Protein AF-A0A109LFX3-F1 (afdb_monomer)

Organism: Pseudomonas fluorescens (NCBI:txid294)

Radius of gyration: 32.2 Å; Cα contacts (8 Å, |Δi|>4): 193; chains: 1; bounding box: 54×70×109 Å

InterPro domains:
  IPR000515 ABC transporter type 1, transmembrane domain MetI-like [PF00528] (103-187)
  IPR000515 ABC transporter type 1, transmembrane domain MetI-like [cd06261] (89-179)
  IPR025966 Oligopeptide transport permease C-like, N-terminal domain [PF12911] (25-62)
  IPR035906 MetI-like superfamily [G3DSA:1.10.3720.10] (75-190)
  IPR035906 MetI-like superfamily [SSF161098] (80-185)
  IPR050366 Binding-protein-dependent transport system permease [PTHR43386] (24-187)

Solvent-accessible surface area (backbone atoms only — not comparable to full-atom values): 15787 Å² total; per-residue (Å²): 140,83,83,74,81,82,78,72,78,82,74,76,69,77,68,74,76,71,85,47,74,66,58,56,51,48,54,53,51,50,54,52,49,51,52,51,47,46,27,74,43,21,89,78,69,33,89,54,65,60,78,55,67,37,69,91,51,39,63,40,71,64,37,94,90,33,74,67,10,27,37,88,53,19,23,48,42,53,23,35,53,37,52,42,43,39,54,52,50,49,46,61,50,60,41,41,50,51,8,42,54,55,5,38,50,54,9,44,53,30,36,67,72,39,69,70,63,28,52,52,55,48,50,57,42,53,59,57,65,71,45,59,68,68,58,58,38,50,54,46,23,66,73,69,36,93,54,72,65,30,49,43,53,29,28,42,76,54,51,15,52,63,37,15,55,55,37,21,56,53,40,50,56,49,65,73,32,70,66,45,53,53,50,49,66,51,34,75,77,53,65,77,75,62,61,62,59,57,50,54,62,55,68,58,47,64,78,81,43,93,68,92,72,77,68,69,71,67,77,75,53,60,74,77,55,55,65,78,66,68,75,69,83,71,75,97,71,89,83,91,86,79,84,82,78,82,86,80,83,83,86,84,87,82,82,87,86,82,91,79,88,89,133

pLDDT: mean 71.43, std 22.55, range [28.69, 96.25]

Nearest PDB structures (foldseek):
  8xfc-assembly1_C  TM=8.052E-01  e=2.330E-08  Mycobacterium tuberculosis H37Rv
  8j5q-assembly1_C  TM=7.585E-01  e=3.817E-07  Mycobacterium tuberculosis H37Rv
  2r6g-assembly1_G  TM=4.835E-01  e=4.660E+00  Escherichia coli K-12

Sequence (263 aa):
MSSRPLIAPWRLRLRFGFRNGRLTAAWGLLILFAWLALALFAPWVAPYDPIAQDTSMSLLAPSLAHPLGTDNYGRDILSRVIWGARIDLQLAVIGVIFPFIIGTFIGAVSGYIGGRFDSVCMRVIDVVLAFPFLVLMLAIMAILGPGLQSFYIAMALVGWVSYARLIRSQILVLKESEFALAAKSLALAMGAFCSGICCLMRCLAPLCFPCPTRCWCCSTAPPSVTWAWGCNHRPPNGGRWWPRGKPLSPPPGGSAPFRAWPS

Secondary structure (DSSP, 8-state):
--------------------HHHHHHHHHHHHHHHHHHHHHHHHH-SS-SS---GGGTTPPP-SSSTT-B-TTS-BHHHHHHHHHHHHHHHHHHHHHHHHHHHHHHHHHHHHH-THHHHHHHHHHHHHHTS-HHHHHHHHHHHH-SSHHHHHHHHHHHTHHHHHHHHHHHHHHHHHSHHHHHHHHHHTTS-TTHHHHHHHHHHSGGGT----S--GGGTSS-HHHHHHTT-----S------PPPPPPPPPP-----------

Mean predicted aligned error: 16.92 Å

Structure (mmCIF, N/CA/C/O backbone):
data_AF-A0A109LFX3-F1
#
_entry.id   AF-A0A109LFX3-F1
#
loop_
_atom_site.group_PDB
_atom_site.id
_atom_site.type_symbol
_atom_site.label_atom_id
_atom_site.label_alt_id
_atom_site.label_comp_id
_atom_site.label_asym_id
_atom_site.label_entity_id
_atom_site.label_seq_id
_atom_site.pdbx_PDB_ins_code
_atom_site.Cartn_x
_atom_site.Cartn_y
_atom_site.Cartn_z
_atom_site.occupancy
_atom_site.B_iso_or_equiv
_atom_site.auth_seq_id
_atom_site.auth_comp_id
_atom_site.auth_asym_id
_atom_site.auth_atom_id
_atom_site.pdbx_PDB_model_num
ATOM 1 N N . MET A 1 1 ? 25.053 -24.965 45.192 1.00 46.44 1 MET A N 1
ATOM 2 C CA . MET A 1 1 ? 25.650 -24.240 44.049 1.00 46.44 1 MET A CA 1
ATOM 3 C C . MET A 1 1 ? 24.584 -24.098 42.970 1.00 46.44 1 MET A C 1
ATOM 5 O O . MET A 1 1 ? 24.238 -25.081 42.338 1.00 46.44 1 MET A O 1
ATOM 9 N N . SER A 1 2 ? 23.975 -22.914 42.861 1.00 47.66 2 SER A N 1
ATOM 10 C CA . SER A 1 2 ? 22.896 -22.600 41.912 1.00 47.66 2 SER A CA 1
ATOM 11 C C . SER A 1 2 ? 23.500 -21.830 40.739 1.00 47.66 2 SER A C 1
ATOM 13 O O . SER A 1 2 ? 23.887 -20.670 40.884 1.00 47.66 2 SER A O 1
ATOM 15 N N . SER A 1 3 ? 23.644 -22.489 39.594 1.00 54.44 3 SER A N 1
ATOM 16 C CA . SER A 1 3 ? 24.073 -21.875 38.340 1.00 54.44 3 SER A CA 1
ATOM 17 C C . SER A 1 3 ? 22.898 -21.107 37.731 1.00 54.44 3 SER A C 1
ATOM 19 O O . SER A 1 3 ? 22.037 -21.665 37.056 1.00 54.44 3 SER A O 1
ATOM 21 N N . ARG A 1 4 ? 22.846 -19.797 37.988 1.00 58.44 4 ARG A N 1
ATOM 22 C CA . ARG A 1 4 ? 21.992 -18.877 37.228 1.00 58.44 4 ARG A CA 1
ATOM 23 C C . ARG A 1 4 ? 22.535 -18.802 35.795 1.00 58.44 4 ARG A C 1
ATOM 25 O O . ARG A 1 4 ? 23.716 -18.486 35.647 1.00 58.44 4 ARG A O 1
ATOM 32 N N . PRO A 1 5 ? 21.737 -19.057 34.744 1.00 53.91 5 PRO A N 1
ATOM 33 C CA . PRO A 1 5 ? 22.199 -18.809 33.388 1.00 53.91 5 PRO A CA 1
ATOM 34 C C . PRO A 1 5 ? 22.425 -17.302 33.213 1.00 53.91 5 PRO A C 1
ATOM 36 O O . PRO A 1 5 ? 21.544 -16.484 33.482 1.00 53.91 5 PRO A O 1
ATOM 39 N N . LEU A 1 6 ? 23.640 -16.942 32.800 1.00 57.53 6 LEU A N 1
ATOM 40 C CA . LEU A 1 6 ? 24.030 -15.590 32.420 1.00 57.53 6 LEU A CA 1
ATOM 41 C C . LEU A 1 6 ? 23.280 -15.222 31.136 1.00 57.53 6 LEU A C 1
ATOM 43 O O . LEU A 1 6 ? 23.717 -15.541 30.033 1.00 57.53 6 LEU A O 1
ATOM 47 N N . ILE A 1 7 ? 22.129 -14.567 31.277 1.00 58.94 7 ILE A N 1
ATOM 48 C CA . ILE A 1 7 ? 21.436 -13.937 30.153 1.00 58.94 7 ILE A CA 1
ATOM 49 C C . ILE A 1 7 ? 22.320 -12.766 29.718 1.00 58.94 7 ILE A C 1
ATOM 51 O O . ILE A 1 7 ? 22.267 -11.680 30.295 1.00 58.94 7 ILE A O 1
ATOM 55 N N . ALA A 1 8 ? 23.186 -13.005 28.735 1.00 55.62 8 ALA A N 1
ATOM 56 C CA . ALA A 1 8 ? 23.939 -11.951 28.081 1.00 55.62 8 ALA A CA 1
ATOM 57 C C . ALA A 1 8 ? 22.928 -10.946 27.506 1.00 55.62 8 ALA A C 1
ATOM 59 O O . ALA A 1 8 ? 22.078 -11.330 26.692 1.00 55.62 8 ALA A O 1
ATOM 60 N N . PRO A 1 9 ? 22.956 -9.664 27.911 1.00 55.75 9 PRO A N 1
ATOM 61 C CA . PRO A 1 9 ? 22.142 -8.670 27.255 1.00 55.75 9 PRO A CA 1
ATOM 62 C C . PRO A 1 9 ? 22.731 -8.515 25.857 1.00 55.75 9 PRO A C 1
ATOM 64 O O . PRO A 1 9 ? 23.740 -7.840 25.670 1.00 55.75 9 PRO A O 1
ATOM 67 N N . TRP A 1 10 ? 22.069 -9.105 24.866 1.00 54.47 10 TRP A N 1
ATOM 68 C CA . TRP A 1 10 ? 22.234 -8.896 23.424 1.00 54.47 10 TRP A CA 1
ATOM 69 C C . TRP A 1 10 ? 21.922 -7.441 23.013 1.00 54.47 10 TRP A C 1
ATOM 71 O O . TRP A 1 10 ? 21.477 -7.159 21.908 1.00 54.47 10 TRP A O 1
ATOM 81 N N . ARG A 1 11 ? 22.219 -6.478 23.895 1.00 55.84 11 ARG A N 1
ATOM 82 C CA . ARG A 1 11 ? 22.371 -5.050 23.645 1.00 55.84 11 ARG A CA 1
ATOM 83 C C . ARG A 1 11 ? 23.535 -4.805 22.672 1.00 55.84 11 ARG A C 1
ATOM 85 O O . ARG A 1 11 ? 24.386 -3.963 22.930 1.00 55.84 11 ARG A O 1
ATOM 92 N N . LEU A 1 12 ? 23.509 -5.405 21.484 1.00 59.12 12 LEU A N 1
ATOM 93 C CA . LEU A 1 12 ? 23.907 -4.682 20.287 1.00 59.12 12 LEU A CA 1
ATOM 94 C C . LEU A 1 12 ? 22.791 -3.691 19.979 1.00 59.12 12 LEU A C 1
ATOM 96 O O . LEU A 1 12 ? 21.990 -3.821 19.058 1.00 59.12 12 LEU A O 1
ATOM 100 N N . ARG A 1 13 ? 22.767 -2.640 20.797 1.00 55.59 13 ARG A N 1
ATOM 101 C CA . ARG A 1 13 ? 22.202 -1.372 20.391 1.00 55.59 13 ARG A CA 1
ATOM 102 C C . ARG A 1 13 ? 23.139 -0.851 19.303 1.00 55.59 13 ARG A C 1
ATOM 104 O O . ARG A 1 13 ? 24.036 -0.063 19.591 1.00 55.59 13 ARG A O 1
ATOM 111 N N . LEU A 1 14 ? 22.931 -1.317 18.069 1.00 56.31 14 LEU A N 1
ATOM 112 C CA . LEU A 1 14 ? 23.370 -0.638 16.857 1.00 56.31 14 LEU A CA 1
ATOM 113 C C . LEU A 1 14 ? 22.720 0.745 16.892 1.00 56.31 14 LEU A C 1
ATOM 115 O O . LEU A 1 14 ? 21.629 0.981 16.380 1.00 56.31 14 LEU A O 1
ATOM 119 N N . ARG A 1 15 ? 23.368 1.667 17.604 1.00 53.06 15 ARG A N 1
ATOM 120 C CA . ARG A 1 15 ? 23.113 3.093 17.510 1.00 53.06 15 ARG A CA 1
ATOM 121 C C . ARG A 1 15 ? 23.631 3.499 16.136 1.00 53.06 15 ARG A C 1
ATOM 123 O O . ARG A 1 15 ? 24.706 4.075 16.025 1.00 53.06 15 ARG A O 1
ATOM 130 N N . PHE A 1 16 ? 22.848 3.218 15.094 1.00 53.78 16 PHE A N 1
ATOM 131 C CA . PHE A 1 16 ? 22.831 4.110 13.947 1.00 53.78 16 PHE A CA 1
ATOM 132 C C . PHE A 1 16 ? 22.502 5.481 14.521 1.00 53.78 16 PHE A C 1
ATOM 134 O O . PHE A 1 16 ? 21.397 5.733 15.007 1.00 53.78 16 PHE A O 1
ATOM 141 N N . GLY A 1 17 ? 23.540 6.305 14.629 1.00 54.62 17 GLY A N 1
ATOM 142 C CA . GLY A 1 17 ? 23.503 7.624 15.226 1.00 54.62 17 GLY A CA 1
ATOM 143 C C . GLY A 1 17 ? 22.719 8.581 14.345 1.00 54.62 17 GLY A C 1
ATOM 144 O O . GLY A 1 17 ? 23.278 9.537 13.824 1.00 54.62 17 GLY A O 1
ATOM 145 N N . PHE A 1 18 ? 21.411 8.373 14.220 1.00 55.94 18 PHE A N 1
ATOM 146 C CA . PHE A 1 18 ? 20.470 9.376 13.745 1.00 55.94 18 PHE A CA 1
ATOM 147 C C . PHE A 1 18 ? 20.227 10.385 14.864 1.00 55.94 18 PHE A C 1
ATOM 149 O O . PHE A 1 18 ? 19.169 10.462 15.478 1.00 55.94 18 PHE A O 1
ATOM 156 N N . ARG A 1 19 ? 21.279 11.144 15.175 1.00 57.88 19 ARG A N 1
ATOM 157 C CA . ARG A 1 19 ? 21.272 12.165 16.225 1.00 57.88 19 ARG A CA 1
ATOM 158 C C . ARG A 1 19 ? 20.465 13.406 15.813 1.00 57.88 19 ARG A C 1
ATOM 160 O O . ARG A 1 19 ? 20.107 14.193 16.676 1.00 57.88 19 ARG A O 1
ATOM 167 N N . ASN A 1 20 ? 20.104 13.518 14.528 1.00 64.75 20 ASN A N 1
ATOM 168 C CA . ASN A 1 20 ? 19.282 14.588 13.967 1.00 64.75 20 ASN A CA 1
ATOM 169 C C . ASN A 1 20 ? 18.109 14.009 13.157 1.00 64.75 20 ASN A C 1
ATOM 171 O O . ASN A 1 20 ? 18.268 13.722 11.972 1.00 64.75 20 ASN A O 1
ATOM 175 N N . GLY A 1 21 ? 16.913 13.919 13.752 1.00 74.25 21 GLY A N 1
ATOM 176 C CA . GLY A 1 21 ? 15.687 13.487 13.049 1.00 74.25 21 GLY A CA 1
ATOM 177 C C . GLY A 1 21 ? 15.327 14.338 11.816 1.00 74.25 21 GLY A C 1
ATOM 178 O O . GLY A 1 21 ? 14.570 13.912 10.949 1.00 74.25 21 GLY A O 1
ATOM 179 N N . ARG A 1 22 ? 15.919 15.535 11.699 1.00 77.62 22 ARG A N 1
ATOM 180 C CA . ARG A 1 22 ? 15.804 16.412 10.525 1.00 77.62 22 ARG A CA 1
ATOM 181 C C . ARG A 1 22 ? 16.592 15.897 9.316 1.00 77.62 22 ARG A C 1
ATOM 183 O O . ARG A 1 22 ? 16.104 16.003 8.200 1.00 77.62 22 ARG A O 1
ATOM 190 N N . LEU A 1 23 ? 17.777 15.313 9.529 1.00 82.31 23 LEU A N 1
ATOM 191 C CA . LEU A 1 23 ? 18.607 14.791 8.437 1.00 82.31 23 LEU A CA 1
ATOM 192 C C . LEU A 1 23 ? 18.008 13.505 7.860 1.00 82.31 23 LEU A C 1
ATOM 194 O O . LEU A 1 23 ? 17.968 13.348 6.648 1.00 82.31 23 LEU A O 1
ATOM 198 N N . THR A 1 24 ? 17.470 12.620 8.703 1.00 84.44 24 THR A N 1
ATOM 199 C CA . THR A 1 24 ? 16.749 11.418 8.242 1.00 84.44 24 THR A CA 1
ATOM 200 C C . THR A 1 24 ? 15.527 11.754 7.413 1.00 84.44 24 THR A C 1
ATOM 202 O O . THR A 1 24 ? 15.315 11.154 6.365 1.00 84.44 24 THR A O 1
ATOM 205 N N . ALA A 1 25 ? 14.733 12.723 7.876 1.00 85.81 25 ALA A N 1
ATOM 206 C CA . ALA A 1 25 ? 13.553 13.169 7.153 1.00 85.81 25 ALA A CA 1
ATOM 207 C C . ALA A 1 25 ? 13.937 13.803 5.808 1.00 85.81 25 ALA A C 1
ATOM 209 O O . ALA A 1 25 ? 13.292 13.520 4.804 1.00 85.81 25 ALA A O 1
ATOM 210 N N . ALA A 1 26 ? 15.017 14.594 5.768 1.00 88.94 26 ALA A N 1
ATOM 211 C CA . ALA A 1 26 ? 15.522 15.191 4.534 1.00 88.94 26 ALA A CA 1
ATOM 212 C C . ALA A 1 26 ? 15.993 14.137 3.519 1.00 88.94 26 ALA A C 1
ATOM 214 O O . ALA A 1 26 ? 15.610 14.210 2.356 1.00 88.94 26 ALA A O 1
ATOM 215 N N . TRP A 1 27 ? 16.760 13.130 3.952 1.00 91.81 27 TRP A N 1
ATOM 216 C CA . TRP A 1 27 ? 17.179 12.028 3.078 1.00 91.81 27 TRP A CA 1
ATOM 217 C C . TRP A 1 27 ? 15.990 11.214 2.560 1.00 91.81 27 TRP A C 1
ATOM 219 O O . TRP A 1 27 ? 15.934 10.912 1.371 1.00 91.81 27 TRP A O 1
ATOM 229 N N . GLY A 1 28 ? 15.012 10.911 3.420 1.00 89.38 28 GLY A N 1
ATOM 230 C CA . GLY A 1 28 ? 13.784 10.232 3.002 1.00 89.38 28 GLY A CA 1
ATOM 231 C C . GLY A 1 28 ? 12.998 11.042 1.968 1.00 89.38 28 GLY A C 1
ATOM 232 O O . GLY A 1 28 ? 12.601 10.506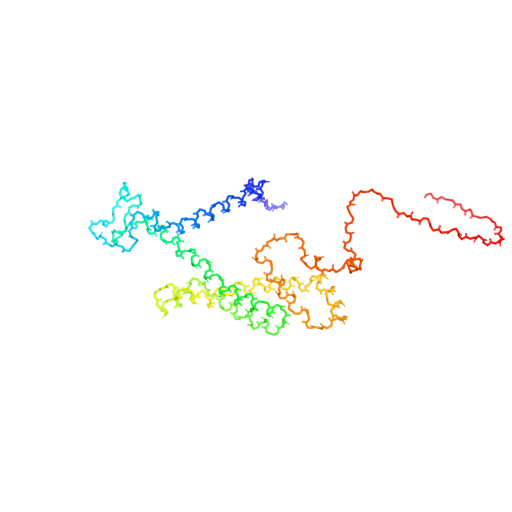 0.937 1.00 89.38 28 GLY A O 1
ATOM 233 N N . LEU A 1 29 ? 12.836 12.346 2.203 1.00 91.06 29 LEU A N 1
ATOM 234 C CA . LEU A 1 29 ? 12.152 13.244 1.275 1.00 91.06 29 LEU A CA 1
ATOM 235 C C . LEU A 1 29 ? 12.889 13.353 -0.066 1.00 91.06 29 LEU A C 1
ATOM 237 O O . LEU A 1 29 ? 12.246 13.341 -1.110 1.00 91.06 29 LEU A O 1
ATOM 241 N N . LEU A 1 30 ? 14.222 13.417 -0.046 1.00 94.12 30 LEU A N 1
ATOM 242 C CA . LEU A 1 30 ? 15.044 13.473 -1.253 1.00 94.12 30 LEU A CA 1
ATOM 243 C C . LEU A 1 30 ? 14.894 12.205 -2.101 1.00 94.12 30 LEU A C 1
ATOM 245 O O . LEU A 1 30 ? 14.709 12.309 -3.309 1.00 94.12 30 LEU A O 1
ATOM 249 N N . ILE A 1 31 ? 14.910 11.021 -1.480 1.00 90.31 31 ILE A N 1
ATOM 250 C CA . ILE A 1 31 ? 14.713 9.745 -2.186 1.00 90.31 31 ILE A CA 1
ATOM 251 C C . ILE A 1 31 ? 13.312 9.679 -2.804 1.00 90.31 31 ILE A C 1
ATOM 253 O O . ILE A 1 31 ? 13.177 9.318 -3.973 1.00 90.31 31 ILE A O 1
ATOM 257 N N . LEU A 1 32 ? 12.278 10.063 -2.047 1.00 89.06 32 LEU A N 1
ATOM 258 C CA . LEU A 1 32 ? 10.901 10.103 -2.544 1.00 89.06 32 LEU A CA 1
ATOM 259 C C . LEU A 1 32 ? 10.752 11.073 -3.718 1.00 89.06 32 LEU A C 1
ATOM 261 O O . LEU A 1 32 ? 10.141 10.728 -4.726 1.00 89.06 32 LEU A O 1
ATOM 265 N N . PHE A 1 33 ? 11.333 12.269 -3.609 1.00 91.00 33 PHE A N 1
ATOM 266 C CA . PHE A 1 33 ? 11.277 13.268 -4.670 1.00 91.00 33 PHE A CA 1
ATOM 267 C C . PHE A 1 33 ? 12.052 12.824 -5.913 1.00 91.00 33 PHE A C 1
ATOM 269 O O . PHE A 1 33 ? 11.573 13.018 -7.025 1.00 91.00 33 PHE A O 1
ATOM 276 N N . ALA A 1 34 ? 13.208 12.178 -5.742 1.00 89.75 34 ALA A N 1
ATOM 277 C CA . ALA A 1 34 ? 13.977 11.618 -6.848 1.00 89.75 34 ALA A CA 1
ATOM 278 C C . ALA A 1 34 ? 13.187 10.533 -7.595 1.00 89.75 34 ALA A C 1
ATOM 280 O O . ALA A 1 34 ? 13.112 10.574 -8.820 1.00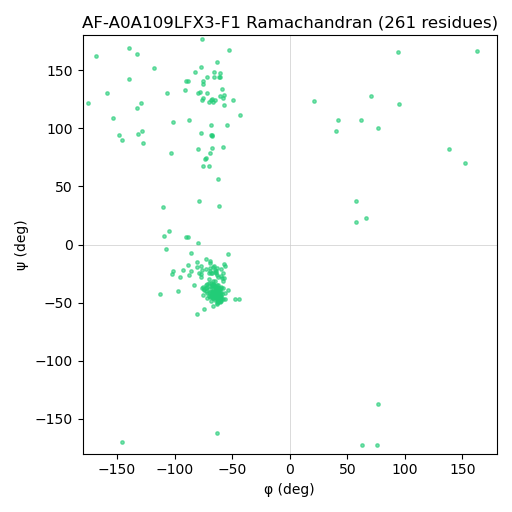 89.75 34 ALA A O 1
ATOM 281 N N . TRP A 1 35 ? 12.541 9.611 -6.874 1.00 86.62 35 TRP A N 1
ATOM 282 C CA . TRP A 1 35 ? 11.675 8.589 -7.476 1.00 86.62 35 TRP A CA 1
ATOM 283 C C . TRP A 1 35 ? 10.450 9.187 -8.168 1.00 86.62 35 TRP A C 1
ATOM 285 O O . TRP A 1 35 ? 10.103 8.775 -9.273 1.00 86.62 35 TRP A O 1
ATOM 295 N N . LEU A 1 36 ? 9.822 10.191 -7.554 1.00 89.56 36 LEU A N 1
ATOM 296 C CA . LEU A 1 36 ? 8.696 10.907 -8.145 1.00 89.56 36 LEU A CA 1
ATOM 297 C C . LEU A 1 36 ? 9.107 11.635 -9.431 1.00 89.56 36 LEU A C 1
ATOM 299 O O . LEU A 1 36 ? 8.402 11.551 -10.433 1.00 89.56 36 LEU A O 1
ATOM 303 N N . ALA A 1 37 ? 10.254 12.315 -9.423 1.00 87.88 37 ALA A N 1
ATOM 304 C CA . ALA A 1 37 ? 10.801 12.975 -10.600 1.00 87.88 37 ALA A CA 1
ATOM 305 C C . ALA A 1 37 ? 11.131 11.956 -11.698 1.00 87.88 37 ALA A C 1
ATOM 307 O O . ALA A 1 37 ? 10.736 12.156 -12.842 1.00 87.88 37 ALA A O 1
ATOM 308 N N . LEU A 1 38 ? 11.773 10.836 -11.361 1.00 86.19 38 LEU A N 1
ATOM 309 C CA . LEU A 1 38 ? 12.097 9.773 -12.314 1.00 86.19 38 LEU A CA 1
ATOM 310 C C . LEU A 1 38 ? 10.830 9.183 -12.948 1.00 86.19 38 LEU A C 1
ATOM 312 O O . LEU A 1 38 ? 10.768 9.028 -14.166 1.00 86.19 38 LEU A O 1
ATOM 316 N N . ALA A 1 39 ? 9.784 8.950 -12.151 1.00 84.88 39 ALA A N 1
ATOM 317 C CA . ALA A 1 39 ? 8.485 8.532 -12.659 1.00 84.88 39 ALA A CA 1
ATOM 318 C C . ALA A 1 39 ? 7.856 9.611 -13.559 1.00 84.88 39 ALA A C 1
ATOM 320 O O . ALA A 1 39 ? 7.427 9.308 -14.666 1.00 84.88 39 ALA A O 1
ATOM 321 N N . LEU A 1 40 ? 7.818 10.884 -13.158 1.00 85.38 40 LEU A N 1
ATOM 322 C CA . LEU A 1 40 ? 7.202 11.947 -13.966 1.00 85.38 40 LEU A CA 1
ATOM 323 C C . LEU A 1 40 ? 7.957 12.206 -15.276 1.00 85.38 40 LEU A C 1
ATOM 325 O O . LEU A 1 40 ? 7.322 12.307 -16.326 1.00 85.38 40 LEU A O 1
ATOM 329 N N . PHE A 1 41 ? 9.287 12.223 -15.244 1.00 85.31 41 PHE A N 1
ATOM 330 C CA . PHE A 1 41 ? 10.144 12.458 -16.407 1.00 85.31 41 PHE A CA 1
ATOM 331 C C . PHE A 1 41 ? 10.502 11.182 -17.183 1.00 85.31 41 PHE A C 1
ATOM 333 O O . PHE A 1 41 ? 11.245 11.261 -18.155 1.00 85.31 41 PHE A O 1
ATOM 340 N N . ALA A 1 42 ? 9.930 10.021 -16.842 1.00 80.62 42 ALA A N 1
ATOM 341 C CA . ALA A 1 42 ? 10.184 8.755 -17.536 1.00 80.62 42 ALA A CA 1
ATOM 342 C C . ALA A 1 42 ? 10.189 8.819 -19.082 1.00 80.62 42 ALA A C 1
ATOM 344 O O . ALA A 1 42 ? 11.137 8.305 -19.663 1.00 80.62 42 ALA A O 1
ATOM 345 N N . PRO A 1 43 ? 9.227 9.460 -19.785 1.00 76.94 43 PRO A N 1
ATOM 346 C CA . PRO A 1 43 ? 9.212 9.498 -21.249 1.00 76.94 43 PRO A CA 1
ATOM 347 C C . PRO A 1 43 ? 10.340 10.347 -21.842 1.00 76.94 43 PRO A C 1
ATOM 349 O O . PRO A 1 43 ? 10.575 10.271 -23.037 1.00 76.94 43 PRO A O 1
ATOM 352 N N . TRP A 1 44 ? 10.991 11.190 -21.038 1.00 76.94 44 TRP A N 1
ATOM 353 C CA . TRP A 1 44 ? 12.106 12.037 -21.468 1.00 76.94 44 TRP A CA 1
ATOM 354 C C . TRP A 1 44 ? 13.458 11.462 -21.031 1.00 76.94 44 TRP A C 1
ATOM 356 O O . TRP A 1 44 ? 14.481 11.788 -21.620 1.00 76.94 44 TRP A O 1
ATOM 366 N N . VAL A 1 45 ? 13.466 10.626 -19.989 1.00 79.94 45 VAL A N 1
ATOM 367 C CA . VAL A 1 45 ? 14.675 10.011 -19.424 1.00 79.94 45 VAL A CA 1
ATOM 368 C C . VAL A 1 45 ? 14.922 8.614 -20.005 1.00 79.94 45 VAL A C 1
ATOM 370 O O . VAL A 1 45 ? 16.070 8.182 -20.065 1.00 79.94 45 VAL A O 1
ATOM 373 N N . ALA A 1 46 ? 13.876 7.900 -20.431 1.00 78.56 46 ALA A N 1
ATOM 374 C CA . ALA A 1 46 ? 14.006 6.576 -21.032 1.00 78.56 46 ALA A CA 1
ATOM 375 C C . ALA A 1 46 ? 14.648 6.669 -22.433 1.00 78.56 46 ALA A C 1
ATOM 377 O O . ALA A 1 46 ? 14.093 7.351 -23.297 1.00 78.56 46 ALA A O 1
ATOM 378 N N . PRO A 1 47 ? 15.778 5.977 -22.684 1.00 76.31 47 PRO A N 1
ATOM 379 C CA . PRO A 1 47 ? 16.432 5.993 -23.994 1.00 76.31 47 PRO A CA 1
ATOM 380 C C . PRO A 1 47 ? 15.643 5.251 -25.082 1.00 76.31 47 PRO A C 1
ATOM 382 O O . PRO A 1 47 ? 15.737 5.613 -26.252 1.00 76.31 47 PRO A O 1
ATOM 385 N N . TYR A 1 48 ? 14.871 4.225 -24.703 1.00 79.56 48 TYR A N 1
ATOM 386 C CA . TYR A 1 48 ? 14.140 3.356 -25.628 1.00 79.56 48 TYR A CA 1
ATOM 387 C C . TYR A 1 48 ? 12.681 3.151 -25.205 1.00 79.56 48 TYR A C 1
ATOM 389 O O . TYR A 1 48 ? 12.294 3.390 -24.057 1.00 79.56 48 TYR A O 1
ATOM 397 N N . ASP A 1 49 ? 11.864 2.668 -26.145 1.00 80.88 49 ASP A N 1
ATOM 398 C CA . ASP A 1 49 ? 10.487 2.260 -25.873 1.00 80.88 49 ASP A CA 1
ATOM 399 C C . ASP A 1 49 ? 10.476 0.989 -24.988 1.00 80.88 49 ASP A C 1
ATOM 401 O O . ASP A 1 49 ? 11.089 -0.019 -25.351 1.00 80.88 49 ASP A O 1
ATOM 405 N N . PRO A 1 50 ? 9.797 0.999 -23.824 1.00 79.81 50 PRO A N 1
ATOM 406 C CA . PRO A 1 50 ? 9.739 -0.145 -22.908 1.00 79.81 50 PRO A CA 1
ATOM 407 C C . PRO A 1 50 ? 9.004 -1.377 -23.465 1.00 79.81 50 PRO A C 1
ATOM 409 O O . PRO A 1 50 ? 9.144 -2.469 -22.898 1.00 79.81 50 PRO A O 1
ATOM 412 N N . ILE A 1 51 ? 8.177 -1.213 -24.504 1.00 82.38 51 ILE A N 1
ATOM 413 C CA . ILE A 1 51 ? 7.337 -2.281 -25.068 1.00 82.38 51 ILE A CA 1
ATOM 414 C C . IL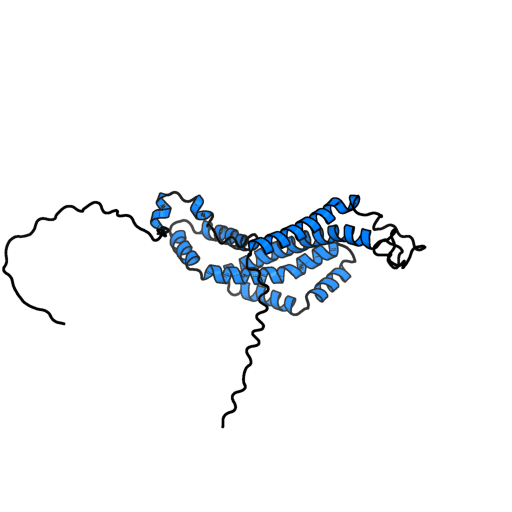E A 1 51 ? 7.932 -2.834 -26.365 1.00 82.38 51 ILE A C 1
ATOM 416 O O . ILE A 1 51 ? 7.685 -4.001 -26.673 1.00 82.38 51 ILE A O 1
ATOM 420 N N . ALA A 1 52 ? 8.731 -2.047 -27.091 1.00 81.06 52 ALA A N 1
ATOM 421 C CA . ALA A 1 52 ? 9.345 -2.473 -28.344 1.00 81.06 52 ALA A CA 1
ATOM 422 C C . ALA A 1 52 ? 10.209 -3.728 -28.143 1.00 81.06 52 ALA A C 1
ATOM 424 O O . ALA A 1 52 ? 11.082 -3.771 -27.276 1.00 81.06 52 ALA A O 1
ATOM 425 N N . GLN A 1 53 ? 9.930 -4.763 -28.934 1.00 82.50 53 GLN A N 1
ATOM 426 C CA . GLN A 1 53 ? 10.614 -6.051 -28.878 1.00 82.50 53 GLN A CA 1
ATOM 427 C C . GLN A 1 53 ? 11.537 -6.190 -30.082 1.00 82.50 53 GLN A C 1
ATOM 429 O O . GLN A 1 53 ? 11.090 -6.025 -31.216 1.00 82.50 53 GLN A O 1
ATOM 434 N N . ASP A 1 54 ? 12.790 -6.557 -29.830 1.00 79.38 54 ASP A N 1
ATOM 435 C CA . ASP A 1 54 ? 13.733 -6.940 -30.875 1.00 79.38 54 ASP A CA 1
ATOM 436 C C . ASP A 1 54 ? 14.431 -8.244 -30.490 1.00 79.38 54 ASP A C 1
ATOM 438 O O . ASP A 1 54 ? 15.422 -8.268 -29.762 1.00 79.38 54 ASP A O 1
ATOM 442 N N . THR A 1 55 ? 13.904 -9.364 -30.982 1.00 78.75 55 THR A N 1
ATOM 443 C CA . THR A 1 55 ? 14.412 -10.696 -30.638 1.00 78.75 55 THR A CA 1
ATOM 444 C C . THR A 1 55 ? 15.857 -10.923 -31.084 1.00 78.75 55 THR A C 1
ATOM 446 O O . THR A 1 55 ? 16.525 -11.775 -30.494 1.00 78.75 55 THR A O 1
ATOM 449 N N . SER A 1 56 ? 16.368 -10.144 -32.046 1.00 79.88 56 SER A N 1
ATOM 450 C CA . SER A 1 56 ? 17.757 -10.229 -32.513 1.00 79.88 56 SER A CA 1
ATOM 451 C C . SER A 1 56 ? 18.776 -9.746 -31.474 1.00 79.88 56 SER A C 1
ATOM 453 O O . SER A 1 56 ? 19.922 -10.191 -31.483 1.00 79.88 56 SER A O 1
ATOM 455 N N . MET A 1 57 ? 18.343 -8.906 -30.529 1.00 78.31 57 MET A N 1
ATOM 456 C CA . MET A 1 57 ? 19.158 -8.335 -29.452 1.00 78.31 57 MET A CA 1
ATOM 457 C C . MET A 1 57 ? 18.794 -8.906 -28.071 1.00 78.31 57 MET A C 1
ATOM 459 O O . MET A 1 57 ? 18.877 -8.215 -27.054 1.00 78.31 57 MET A O 1
ATOM 463 N N . SER A 1 58 ? 18.375 -10.172 -28.004 1.00 83.94 58 SER A N 1
ATOM 464 C CA . SER A 1 58 ? 18.003 -10.832 -26.741 1.00 83.94 58 SER A CA 1
ATOM 465 C C . SER A 1 58 ? 19.222 -11.217 -25.898 1.00 83.94 58 SER A C 1
ATOM 467 O O . SER A 1 58 ? 20.211 -11.715 -26.429 1.00 83.94 58 SER A O 1
ATOM 469 N N . LEU A 1 59 ? 19.119 -11.053 -24.572 1.00 83.75 59 LEU A N 1
ATOM 470 C CA . LEU A 1 59 ? 20.138 -11.471 -23.592 1.00 83.75 59 LEU A CA 1
ATOM 471 C C . LEU A 1 59 ? 21.532 -10.849 -23.807 1.00 83.75 59 LEU A C 1
ATOM 473 O O . LEU A 1 59 ? 22.560 -11.490 -23.578 1.00 83.75 59 LEU A O 1
ATOM 477 N N . LEU A 1 60 ? 21.579 -9.582 -24.219 1.00 85.69 60 LEU A N 1
ATOM 478 C CA . LEU A 1 60 ? 22.833 -8.847 -24.336 1.00 85.69 60 LEU A CA 1
ATOM 479 C C . LEU A 1 60 ? 23.361 -8.431 -22.957 1.00 85.69 60 LEU A C 1
ATOM 481 O O . LEU A 1 60 ? 22.620 -7.953 -22.094 1.00 85.69 60 LEU A O 1
ATOM 485 N N . ALA A 1 61 ? 24.676 -8.573 -22.786 1.00 87.56 61 ALA A N 1
ATOM 486 C CA . ALA A 1 61 ? 25.415 -8.056 -21.639 1.00 87.56 61 ALA A CA 1
ATOM 487 C C . ALA A 1 61 ? 25.342 -6.510 -21.570 1.00 87.56 61 ALA A C 1
ATOM 489 O O . ALA A 1 61 ? 25.112 -5.859 -22.596 1.00 87.56 61 ALA A O 1
ATOM 490 N N . PRO A 1 62 ? 25.549 -5.900 -20.385 1.00 88.56 62 PRO A N 1
ATOM 491 C CA . PRO A 1 62 ? 25.531 -4.446 -20.236 1.00 88.56 62 PRO A CA 1
ATOM 492 C C . PRO A 1 62 ? 26.551 -3.780 -21.168 1.00 88.56 62 PRO A C 1
ATOM 494 O O . PRO A 1 62 ? 27.727 -4.143 -21.197 1.00 88.56 62 PRO A O 1
ATOM 497 N N . SER A 1 63 ? 26.089 -2.795 -21.934 1.00 86.94 63 SER A N 1
ATOM 498 C CA . SER A 1 63 ? 26.873 -2.053 -22.926 1.00 86.94 63 SER A CA 1
ATOM 499 C C . SER A 1 63 ? 26.524 -0.564 -22.885 1.00 86.94 63 SER A C 1
ATOM 501 O O . SER A 1 63 ? 25.544 -0.168 -22.265 1.00 86.94 63 SER A O 1
ATOM 503 N N . LEU A 1 64 ? 27.298 0.293 -23.560 1.00 82.94 64 LEU A N 1
ATOM 504 C CA . LEU A 1 64 ? 26.966 1.726 -23.639 1.00 82.94 64 LEU A CA 1
ATOM 505 C C . LEU A 1 64 ? 25.623 1.988 -24.342 1.00 82.94 64 LEU A C 1
ATOM 507 O O . LEU A 1 64 ? 24.963 2.973 -24.028 1.00 82.94 64 LEU A O 1
ATOM 511 N N . ALA A 1 65 ? 25.214 1.103 -25.258 1.00 83.75 65 ALA A N 1
ATOM 512 C CA . ALA A 1 65 ? 23.910 1.171 -25.913 1.00 83.75 65 ALA A CA 1
ATOM 513 C C . ALA A 1 65 ? 22.776 0.691 -24.991 1.00 83.75 65 ALA A C 1
ATOM 515 O O . ALA A 1 65 ? 21.712 1.300 -24.990 1.00 83.75 65 ALA A O 1
ATOM 516 N N . HIS A 1 66 ? 23.026 -0.346 -24.182 1.00 84.94 66 HIS A N 1
ATOM 517 C CA . HIS A 1 66 ? 22.093 -0.900 -23.195 1.00 84.94 66 HIS A CA 1
ATOM 518 C C . HIS A 1 66 ? 22.762 -0.977 -21.817 1.00 84.94 66 HIS A C 1
ATOM 520 O O . HIS A 1 66 ? 23.325 -2.023 -21.472 1.00 84.94 66 HIS A O 1
ATOM 526 N N . PRO A 1 67 ? 22.717 0.098 -21.003 1.00 86.00 67 PRO A N 1
ATOM 527 C CA . PRO A 1 67 ? 23.497 0.186 -19.764 1.00 86.00 67 PRO A CA 1
ATOM 528 C C . PRO A 1 67 ? 23.214 -0.931 -18.754 1.00 86.00 67 PRO A C 1
ATOM 530 O O . PRO A 1 67 ? 24.099 -1.302 -17.987 1.00 86.00 67 PRO A O 1
ATOM 533 N N . LEU A 1 68 ? 21.994 -1.481 -18.763 1.00 85.50 68 LEU A N 1
ATOM 534 C CA . LEU A 1 68 ? 21.586 -2.608 -17.915 1.00 85.50 68 LEU A CA 1
ATOM 535 C C . LEU A 1 68 ? 21.371 -3.919 -18.692 1.00 85.50 68 LEU A C 1
ATOM 537 O O . LEU A 1 68 ? 20.922 -4.896 -18.101 1.00 85.50 68 LEU A O 1
ATOM 541 N N . GLY A 1 69 ? 21.702 -3.956 -19.985 1.00 88.31 69 GLY A N 1
ATOM 542 C CA . GLY A 1 69 ? 21.461 -5.106 -20.860 1.00 88.31 69 GLY A CA 1
ATOM 543 C C . GLY A 1 69 ? 19.999 -5.262 -21.297 1.00 88.31 69 GLY A C 1
ATOM 544 O O . GLY A 1 69 ? 19.151 -4.395 -21.045 1.00 88.31 69 GLY A O 1
ATOM 545 N N . THR A 1 70 ? 19.709 -6.380 -21.967 1.00 89.00 70 THR A N 1
ATOM 546 C CA . THR A 1 70 ? 18.383 -6.692 -22.523 1.00 89.00 70 THR A CA 1
ATOM 547 C C . THR A 1 70 ? 17.764 -7.957 -21.916 1.00 89.00 70 THR A C 1
ATOM 549 O O . THR A 1 70 ? 18.455 -8.866 -21.460 1.00 89.00 70 THR A O 1
ATOM 552 N N . ASP A 1 71 ? 16.430 -8.009 -21.882 1.00 87.00 71 ASP A N 1
ATOM 553 C CA . ASP A 1 71 ? 15.651 -9.167 -21.409 1.00 87.00 71 ASP A CA 1
ATOM 554 C C . ASP A 1 71 ? 15.621 -10.307 -22.460 1.00 87.00 71 ASP A C 1
ATOM 556 O O . ASP A 1 71 ? 16.073 -10.151 -23.595 1.00 87.00 71 ASP A O 1
ATOM 560 N N . ASN A 1 72 ? 14.999 -11.440 -22.120 1.00 86.75 72 ASN A N 1
ATOM 561 C CA . ASN A 1 72 ? 14.756 -12.595 -23.002 1.00 86.75 72 ASN A CA 1
ATOM 562 C C . ASN A 1 72 ? 13.984 -12.255 -24.289 1.00 86.75 72 ASN A C 1
ATOM 564 O O . ASN A 1 72 ? 13.982 -13.033 -25.234 1.00 86.75 72 ASN A O 1
ATOM 568 N N . TYR A 1 73 ? 13.303 -11.110 -24.305 1.00 83.69 73 TYR A N 1
ATOM 569 C CA . TYR A 1 73 ? 12.535 -10.602 -25.444 1.00 83.69 73 TYR A CA 1
ATOM 570 C C . TYR A 1 73 ? 13.254 -9.448 -26.170 1.00 83.69 73 TYR A C 1
ATOM 572 O O . TYR A 1 73 ? 12.616 -8.714 -26.922 1.00 83.69 73 TYR A O 1
ATOM 580 N N . GLY A 1 74 ? 14.537 -9.218 -25.864 1.00 83.31 74 GLY A N 1
ATOM 581 C CA . GLY A 1 74 ? 15.355 -8.152 -26.453 1.00 83.31 74 GLY A CA 1
ATOM 582 C C . GLY A 1 74 ? 14.924 -6.731 -26.100 1.00 83.31 74 GLY A C 1
ATOM 583 O O . GLY A 1 74 ? 15.216 -5.785 -26.818 1.00 83.31 74 GLY A O 1
ATOM 584 N N . ARG A 1 75 ? 14.209 -6.572 -24.983 1.00 87.38 75 ARG A N 1
ATOM 585 C CA . ARG A 1 75 ? 13.770 -5.267 -24.464 1.00 87.38 75 ARG A CA 1
ATOM 586 C C . ARG A 1 75 ? 14.840 -4.673 -23.556 1.00 87.38 75 ARG A C 1
ATOM 588 O O . ARG A 1 75 ? 15.390 -5.404 -22.730 1.00 87.38 75 ARG A O 1
ATOM 595 N N . ASP A 1 76 ? 15.057 -3.364 -23.634 1.00 87.88 76 ASP A N 1
ATOM 596 C CA . ASP A 1 76 ? 15.999 -2.646 -22.767 1.00 87.88 76 ASP A CA 1
ATOM 597 C C . ASP A 1 76 ? 15.533 -2.635 -21.296 1.00 87.88 76 ASP A C 1
ATOM 599 O O . ASP A 1 76 ? 14.436 -2.169 -20.967 1.00 87.88 76 ASP A O 1
ATOM 603 N N . ILE A 1 77 ? 16.369 -3.153 -20.389 1.00 89.38 77 ILE A N 1
ATOM 604 C CA . ILE A 1 77 ? 16.018 -3.298 -18.966 1.00 89.38 77 ILE A CA 1
ATOM 605 C C . ILE A 1 77 ? 15.938 -1.932 -18.275 1.00 89.38 77 ILE A C 1
ATOM 607 O O . ILE A 1 77 ? 15.038 -1.708 -17.463 1.00 89.38 77 ILE A O 1
ATOM 611 N N . LEU A 1 78 ? 16.831 -0.997 -18.614 1.00 88.38 78 LEU A N 1
ATOM 612 C CA . LEU A 1 78 ? 16.871 0.337 -18.006 1.00 88.38 78 LEU A CA 1
ATOM 613 C C . LEU A 1 78 ? 15.588 1.119 -18.286 1.00 88.38 78 LEU A C 1
ATOM 615 O O . LEU A 1 78 ? 14.961 1.634 -17.358 1.00 88.38 78 LEU A O 1
ATOM 619 N N . SER A 1 79 ? 15.149 1.137 -19.540 1.00 87.69 79 SER A N 1
ATOM 620 C CA . SER A 1 79 ? 13.906 1.791 -19.950 1.00 87.69 79 SER A CA 1
ATOM 621 C C . SER A 1 79 ? 12.696 1.170 -19.246 1.00 87.69 79 SER A C 1
ATOM 623 O O . SER A 1 79 ? 11.811 1.892 -18.783 1.00 87.69 79 SER A O 1
ATOM 625 N N . ARG A 1 80 ? 12.682 -0.158 -19.056 1.00 88.38 80 ARG A N 1
ATOM 626 C CA . ARG A 1 80 ? 11.622 -0.845 -18.301 1.00 88.38 80 ARG A CA 1
ATOM 627 C C . ARG A 1 80 ? 11.616 -0.515 -16.812 1.00 88.38 80 ARG A C 1
ATOM 629 O O . ARG A 1 80 ? 10.531 -0.406 -16.251 1.00 88.38 80 ARG A O 1
ATOM 636 N N . VAL A 1 81 ? 12.772 -0.334 -16.176 1.00 89.44 81 VAL A N 1
ATOM 637 C CA . VAL A 1 81 ? 12.846 0.096 -14.768 1.00 89.44 81 VAL A CA 1
ATOM 638 C C . VAL A 1 81 ? 12.302 1.518 -14.614 1.00 89.44 81 VAL A C 1
ATOM 640 O O . VAL A 1 81 ? 11.488 1.773 -13.728 1.00 89.44 81 VAL A O 1
ATOM 643 N N . ILE A 1 82 ? 12.682 2.429 -15.514 1.00 90.06 82 ILE A N 1
ATOM 644 C CA . ILE A 1 82 ? 12.218 3.824 -15.491 1.00 90.06 82 ILE A CA 1
ATOM 645 C C . ILE A 1 82 ? 10.700 3.908 -15.694 1.00 90.06 82 ILE A C 1
ATOM 647 O O . ILE A 1 82 ? 10.006 4.608 -14.955 1.00 90.06 82 ILE A O 1
ATOM 651 N N . TRP A 1 83 ? 10.160 3.167 -16.662 1.00 90.12 83 TRP A N 1
ATOM 652 C CA . TRP A 1 83 ? 8.713 3.096 -16.871 1.00 90.12 83 TRP A CA 1
ATOM 653 C C . TRP A 1 83 ? 7.987 2.335 -15.758 1.00 90.12 83 TRP A C 1
ATOM 655 O O . TRP A 1 83 ? 6.878 2.717 -15.383 1.00 90.12 83 TRP A O 1
ATOM 665 N N . GLY A 1 84 ? 8.622 1.315 -15.179 1.00 89.00 84 GLY A N 1
ATOM 666 C CA . GLY A 1 84 ? 8.127 0.584 -14.013 1.00 89.00 84 GLY A CA 1
ATOM 667 C C . GLY A 1 84 ? 7.897 1.502 -12.817 1.00 89.00 84 GLY A C 1
ATOM 668 O O . GLY A 1 84 ? 6.858 1.400 -12.171 1.00 89.00 84 GLY A O 1
ATOM 669 N N . ALA A 1 85 ? 8.764 2.499 -12.613 1.00 89.69 85 ALA A N 1
ATOM 670 C CA . ALA A 1 85 ? 8.602 3.475 -11.538 1.00 89.69 85 ALA A CA 1
ATOM 671 C C . ALA A 1 85 ? 7.272 4.249 -11.599 1.00 89.69 85 ALA A C 1
ATOM 673 O O . ALA A 1 85 ? 6.706 4.588 -10.558 1.00 89.69 85 ALA A O 1
ATOM 674 N N . ARG A 1 86 ? 6.723 4.498 -12.799 1.00 90.06 86 ARG A N 1
ATOM 675 C CA . ARG A 1 86 ? 5.381 5.092 -12.952 1.00 90.06 86 ARG A CA 1
ATOM 676 C C . ARG A 1 86 ? 4.287 4.160 -12.455 1.00 90.06 86 ARG A C 1
ATOM 678 O O . ARG A 1 86 ? 3.383 4.603 -11.750 1.00 90.06 86 ARG A O 1
ATOM 685 N N . ILE A 1 87 ? 4.369 2.891 -12.846 1.00 89.81 87 ILE A N 1
ATOM 686 C CA . ILE A 1 87 ? 3.391 1.867 -12.476 1.00 89.81 87 ILE A CA 1
ATOM 687 C C . ILE A 1 87 ? 3.446 1.642 -10.962 1.00 89.81 87 ILE A C 1
ATOM 689 O O . ILE A 1 87 ? 2.405 1.661 -10.313 1.00 89.81 87 ILE A O 1
ATOM 693 N N . ASP A 1 88 ? 4.639 1.542 -10.380 1.00 91.44 88 ASP A N 1
ATOM 694 C CA . ASP A 1 88 ? 4.827 1.370 -8.937 1.00 91.44 88 ASP A CA 1
ATOM 695 C C . ASP A 1 88 ? 4.253 2.543 -8.142 1.00 91.44 88 ASP A C 1
ATOM 697 O O . ASP A 1 88 ? 3.571 2.338 -7.138 1.00 91.44 88 ASP A O 1
ATOM 701 N N . LEU A 1 89 ? 4.453 3.779 -8.613 1.00 89.94 89 LEU A N 1
ATOM 702 C CA . LEU A 1 89 ? 3.875 4.958 -7.973 1.00 89.94 89 LEU A CA 1
ATOM 703 C C . LEU A 1 89 ? 2.340 4.950 -8.050 1.00 89.94 89 LEU A C 1
ATOM 705 O O . LEU A 1 89 ? 1.666 5.250 -7.064 1.00 89.94 89 LEU A O 1
ATOM 709 N N . GLN A 1 90 ? 1.774 4.565 -9.198 1.00 90.12 90 GLN A N 1
ATOM 710 C CA . GLN A 1 90 ? 0.327 4.393 -9.343 1.00 90.12 90 GLN A CA 1
ATOM 711 C C . GLN A 1 90 ? -0.205 3.303 -8.405 1.00 90.12 90 GLN A C 1
ATOM 713 O O . GLN A 1 90 ? -1.224 3.513 -7.747 1.00 90.12 90 GLN A O 1
ATOM 718 N N . LEU A 1 91 ? 0.486 2.164 -8.297 1.00 91.25 91 LEU A N 1
ATOM 719 C CA . LEU A 1 91 ? 0.129 1.073 -7.388 1.00 91.25 91 LEU A CA 1
ATOM 720 C C . LEU A 1 91 ? 0.216 1.498 -5.919 1.00 91.25 91 LEU A C 1
ATOM 722 O O . LEU A 1 91 ? -0.687 1.179 -5.149 1.00 91.25 91 LEU A O 1
ATOM 726 N N . ALA A 1 92 ? 1.245 2.256 -5.540 1.00 89.56 92 ALA A N 1
ATOM 727 C CA . ALA A 1 92 ? 1.423 2.754 -4.180 1.00 89.56 92 ALA 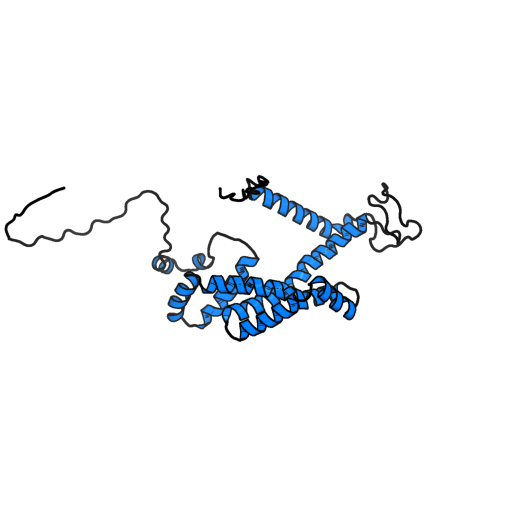A CA 1
ATOM 728 C C . ALA A 1 92 ? 0.306 3.720 -3.760 1.00 89.56 92 ALA A C 1
ATOM 730 O O . ALA A 1 92 ? -0.146 3.679 -2.619 1.00 89.56 92 ALA A O 1
ATOM 731 N N . VAL A 1 93 ? -0.164 4.573 -4.673 1.00 89.69 93 VAL A N 1
ATOM 732 C CA . VAL A 1 93 ? -1.231 5.538 -4.379 1.00 89.69 93 VAL A CA 1
ATOM 733 C C . VAL A 1 93 ? -2.602 4.861 -4.437 1.00 89.69 93 VAL A C 1
ATOM 735 O O . VAL A 1 93 ? -3.323 4.806 -3.441 1.00 89.69 93 VAL A O 1
ATOM 738 N N . ILE A 1 94 ? -2.962 4.300 -5.590 1.00 90.81 94 ILE A N 1
ATOM 739 C CA . ILE A 1 94 ? -4.303 3.755 -5.843 1.00 90.81 94 ILE A CA 1
ATOM 740 C C . ILE A 1 94 ? -4.532 2.484 -5.020 1.00 90.81 94 ILE A C 1
ATOM 742 O O . ILE A 1 94 ? -5.591 2.317 -4.415 1.00 90.81 94 ILE A O 1
ATOM 746 N N . GLY A 1 95 ? -3.524 1.611 -4.943 1.00 90.44 95 GLY A N 1
ATOM 747 C CA . GLY A 1 95 ? -3.602 0.352 -4.206 1.00 90.44 95 GLY A CA 1
ATOM 748 C C . GLY A 1 95 ? -3.731 0.531 -2.695 1.00 90.44 95 GLY A C 1
ATOM 749 O O . GLY A 1 95 ? -4.193 -0.388 -2.030 1.00 90.44 95 GLY A O 1
ATOM 750 N N . VAL A 1 96 ? -3.378 1.700 -2.150 1.00 91.56 96 VAL A N 1
ATOM 751 C CA . VAL A 1 96 ? -3.501 1.999 -0.715 1.00 91.56 96 VAL A CA 1
ATOM 752 C C . VAL A 1 96 ? -4.781 2.765 -0.400 1.00 91.56 96 VAL A C 1
ATOM 754 O O . VAL A 1 96 ? -5.428 2.456 0.598 1.00 91.56 96 VAL A O 1
ATOM 757 N N . ILE A 1 97 ? -5.183 3.728 -1.237 1.00 94.06 97 ILE A N 1
ATOM 758 C CA . ILE A 1 97 ? -6.322 4.615 -0.947 1.00 94.06 97 ILE A CA 1
ATOM 759 C C . ILE A 1 97 ? -7.623 3.834 -0.717 1.00 94.06 97 ILE A C 1
ATOM 761 O O . ILE A 1 97 ? -8.316 4.094 0.267 1.00 94.06 97 ILE A O 1
ATOM 765 N N . PHE A 1 98 ? -7.958 2.864 -1.573 1.00 93.56 98 PHE A N 1
ATOM 766 C CA . PHE A 1 98 ? -9.213 2.116 -1.425 1.00 93.56 98 PHE A CA 1
ATOM 767 C C . PHE A 1 98 ? -9.240 1.246 -0.157 1.00 93.56 98 PHE A C 1
ATOM 769 O O . PHE A 1 98 ? -10.156 1.425 0.654 1.00 93.56 98 PHE A O 1
ATOM 776 N N . PRO A 1 99 ? -8.241 0.369 0.092 1.00 93.50 99 PRO A N 1
ATOM 777 C CA . PRO A 1 99 ? -8.131 -0.351 1.360 1.00 93.50 99 PRO A CA 1
ATOM 778 C C . PRO A 1 99 ? -8.143 0.551 2.588 1.00 93.50 99 PRO A C 1
ATOM 780 O O . PRO A 1 99 ? -8.743 0.208 3.605 1.00 93.50 99 PRO A O 1
ATOM 783 N N . PHE A 1 100 ? -7.481 1.702 2.494 1.00 93.50 100 PHE A N 1
ATOM 784 C CA . PHE A 1 100 ? -7.389 2.663 3.576 1.00 93.50 100 PHE A CA 1
ATOM 785 C C . PHE A 1 100 ? -8.754 3.258 3.921 1.00 93.50 100 PHE A C 1
ATOM 787 O O . PHE A 1 100 ? -9.121 3.264 5.094 1.00 93.50 100 PHE A O 1
ATOM 794 N N . ILE A 1 101 ? -9.530 3.712 2.931 1.00 93.56 101 ILE A N 1
ATOM 795 C CA . ILE A 1 101 ? -10.866 4.286 3.158 1.00 93.56 101 ILE A CA 1
ATOM 796 C C . ILE A 1 101 ? -11.803 3.230 3.749 1.00 93.56 101 ILE A C 1
ATOM 798 O O . ILE A 1 101 ? -12.423 3.468 4.787 1.00 93.56 101 ILE A O 1
ATOM 802 N N . ILE A 1 102 ? -11.868 2.050 3.125 1.00 94.38 102 ILE A N 1
ATOM 803 C CA . ILE A 1 102 ? -12.749 0.954 3.552 1.00 94.38 102 ILE A CA 1
ATOM 804 C C . ILE A 1 102 ? -12.366 0.488 4.961 1.00 94.38 102 ILE A C 1
ATOM 806 O O . ILE A 1 102 ? -13.216 0.403 5.848 1.00 94.38 102 ILE A O 1
ATOM 810 N N . GLY A 1 103 ? -11.077 0.236 5.190 1.00 94.06 103 GLY A N 1
ATOM 811 C CA . GLY A 1 103 ? -10.570 -0.232 6.472 1.00 94.06 103 GLY A CA 1
ATOM 812 C C . GLY A 1 103 ? -10.758 0.801 7.577 1.00 94.06 103 GLY A C 1
ATOM 813 O O . GLY A 1 103 ? -11.226 0.455 8.658 1.00 94.06 103 GLY A O 1
ATOM 814 N N . THR A 1 104 ? -10.481 2.078 7.303 1.00 91.88 104 THR A N 1
ATOM 815 C CA . THR A 1 104 ? -10.693 3.155 8.280 1.00 91.88 104 THR A CA 1
ATOM 816 C C . THR A 1 104 ? -12.164 3.292 8.642 1.00 91.88 104 THR A C 1
ATOM 818 O O . THR A 1 104 ? -12.483 3.410 9.822 1.00 91.88 104 THR A O 1
ATOM 821 N N . PHE A 1 105 ? -13.072 3.210 7.667 1.00 91.88 105 PHE A N 1
ATOM 822 C CA . PHE A 1 105 ? -14.506 3.269 7.931 1.00 91.88 105 PHE A CA 1
ATOM 823 C C . PHE A 1 105 ? -14.977 2.087 8.791 1.00 91.88 105 PHE A C 1
ATOM 825 O O . PHE A 1 105 ? -15.579 2.294 9.844 1.00 91.88 105 PHE A O 1
ATOM 832 N N . ILE A 1 106 ? -14.644 0.852 8.401 1.00 91.94 106 ILE A N 1
ATOM 833 C CA . ILE A 1 106 ? -15.052 -0.356 9.136 1.00 91.94 106 ILE A CA 1
ATOM 834 C C . ILE A 1 106 ? -14.442 -0.375 10.543 1.00 91.94 106 ILE A C 1
ATOM 836 O O . ILE A 1 106 ? -15.158 -0.606 11.517 1.00 91.94 106 ILE A O 1
ATOM 840 N N . GLY A 1 107 ? -13.142 -0.093 10.665 1.00 91.94 107 GLY A N 1
ATOM 841 C CA . GLY A 1 107 ? -12.446 -0.031 11.950 1.00 91.94 107 GLY A CA 1
ATOM 842 C C . GLY A 1 107 ? -12.993 1.069 12.858 1.00 91.94 107 GLY A C 1
ATOM 843 O O . GLY A 1 107 ? -13.089 0.874 14.071 1.00 91.94 107 GLY A O 1
ATOM 844 N N . ALA A 1 108 ? -13.415 2.198 12.279 1.00 88.31 108 ALA A N 1
ATOM 845 C CA . ALA A 1 108 ? -14.022 3.279 13.037 1.00 88.31 108 ALA A CA 1
ATOM 846 C C . ALA A 1 108 ? -15.399 2.937 13.583 1.00 88.31 108 ALA A C 1
ATOM 848 O O . ALA A 1 108 ? -15.666 3.149 14.769 1.00 88.31 108 ALA A O 1
ATOM 849 N N . VAL A 1 109 ? -16.248 2.345 12.748 1.00 88.44 109 VAL A N 1
ATOM 850 C CA . VAL A 1 109 ? -17.578 1.898 13.162 1.00 88.44 109 VAL A CA 1
ATOM 851 C C . VAL A 1 109 ? -17.471 0.782 14.209 1.00 88.44 109 VAL A C 1
ATOM 853 O O . VAL A 1 109 ? -18.158 0.843 15.232 1.00 88.44 109 VAL A O 1
ATOM 856 N N . SER A 1 110 ? -16.575 -0.195 14.018 1.00 89.44 110 SER A N 1
ATOM 857 C CA . SER A 1 110 ? -16.416 -1.314 14.958 1.00 89.44 110 SER A CA 1
ATOM 858 C C . SER A 1 110 ? -15.861 -0.858 16.315 1.00 89.44 110 SER A C 1
ATOM 860 O O . SER A 1 110 ? -16.399 -1.244 17.355 1.00 89.44 110 SER A O 1
ATOM 862 N N . GLY A 1 111 ? -14.854 0.024 16.320 1.00 86.94 111 GLY A N 1
ATOM 863 C CA . GLY A 1 111 ? -14.265 0.575 17.543 1.00 86.94 111 GLY A CA 1
ATOM 864 C C . GLY A 1 111 ? -15.208 1.505 18.317 1.00 86.94 111 GLY A C 1
ATOM 865 O O . GLY A 1 111 ? -15.178 1.526 19.550 1.00 86.94 111 GLY A O 1
ATOM 866 N N . TYR A 1 112 ? -16.073 2.251 17.619 1.00 83.88 112 TYR A N 1
ATOM 867 C CA . TYR A 1 112 ? -17.023 3.166 18.255 1.00 83.88 112 TYR A CA 1
ATOM 868 C C . TYR A 1 112 ? -18.190 2.423 18.920 1.00 83.88 112 TYR A C 1
ATOM 870 O O . TYR A 1 112 ? -18.411 2.585 20.128 1.00 83.88 112 TYR A O 1
ATOM 878 N N . ILE A 1 113 ? -18.903 1.588 18.150 1.00 86.19 113 ILE A N 1
ATOM 879 C CA . ILE A 1 113 ? -20.101 0.867 18.616 1.00 86.19 113 ILE A CA 1
ATOM 880 C C . ILE A 1 113 ? -19.716 -0.180 19.670 1.00 86.19 113 ILE A C 1
ATOM 882 O O . ILE A 1 113 ? -20.361 -0.276 20.715 1.00 86.19 113 ILE A O 1
ATOM 886 N N . GLY A 1 114 ? -18.634 -0.930 19.437 1.00 83.38 114 GLY A N 1
ATOM 887 C CA . GLY A 1 114 ? -18.222 -2.041 20.294 1.00 83.38 114 GLY A CA 1
ATOM 888 C C . GLY A 1 114 ? -19.243 -3.192 20.356 1.00 83.38 114 GLY A C 1
ATOM 889 O O . GLY A 1 114 ? -20.235 -3.240 19.627 1.00 83.38 114 GLY A O 1
ATOM 890 N N . GLY A 1 115 ? -18.994 -4.167 21.234 1.00 87.31 115 GLY A N 1
ATOM 891 C CA . GLY A 1 115 ? -19.934 -5.256 21.526 1.00 87.31 115 GLY A CA 1
ATOM 892 C C . GLY A 1 115 ? -20.006 -6.355 20.455 1.00 87.31 115 GLY A C 1
ATOM 893 O O . GLY A 1 115 ? -18.985 -6.842 19.961 1.00 87.31 115 GLY A O 1
ATOM 894 N N . ARG A 1 116 ? -21.229 -6.803 20.126 1.00 88.06 116 ARG A N 1
ATOM 895 C CA . ARG A 1 116 ? -21.462 -7.938 19.208 1.00 88.06 116 ARG A CA 1
ATOM 896 C C . ARG A 1 116 ? -21.038 -7.640 17.769 1.00 88.06 116 ARG A C 1
ATOM 898 O O . ARG A 1 116 ? -20.455 -8.513 17.137 1.00 88.06 116 ARG A O 1
ATOM 905 N N . PHE A 1 117 ? -21.289 -6.425 17.277 1.00 88.25 117 PHE A N 1
ATOM 906 C CA . PHE A 1 117 ? -20.898 -6.016 15.922 1.00 88.25 117 PHE A CA 1
ATOM 907 C C . PHE A 1 117 ? -19.378 -6.091 15.739 1.00 88.25 117 PHE A C 1
ATOM 909 O O . PHE A 1 117 ? -18.886 -6.736 14.819 1.00 88.25 117 PHE A O 1
ATOM 916 N N . ASP A 1 118 ? -18.639 -5.529 16.693 1.00 91.56 118 ASP A N 1
ATOM 917 C CA . ASP A 1 118 ? -17.180 -5.570 16.714 1.00 91.56 118 ASP A CA 1
ATOM 918 C C . ASP A 1 118 ? -16.634 -7.008 16.768 1.00 91.56 118 ASP A C 1
ATOM 920 O O . ASP A 1 118 ? -15.712 -7.358 16.035 1.00 91.56 118 ASP A O 1
ATOM 924 N N . SER A 1 119 ? -17.267 -7.882 17.558 1.00 92.38 119 SER A N 1
ATOM 925 C CA . SER A 1 119 ? -16.891 -9.301 17.635 1.00 92.38 119 SER A CA 1
ATOM 926 C C . SER A 1 119 ? -17.064 -10.033 16.298 1.00 92.38 119 SER A C 1
ATOM 928 O O . SER A 1 119 ? -16.208 -10.832 15.924 1.00 92.38 119 SER A O 1
ATOM 930 N N . VAL A 1 120 ? -18.146 -9.761 15.560 1.00 93.94 120 VAL A N 1
ATOM 931 C CA . VAL A 1 120 ? -18.387 -10.361 14.236 1.00 93.94 120 VAL A CA 1
ATOM 932 C C . VAL A 1 120 ? -17.383 -9.836 13.213 1.00 93.94 120 VAL A C 1
ATOM 934 O O . VAL A 1 120 ? -16.748 -10.639 12.531 1.00 93.94 120 VAL A O 1
ATOM 937 N N . CYS A 1 121 ? -17.179 -8.516 13.141 1.00 92.81 121 CYS A N 1
ATOM 938 C CA . CYS A 1 121 ? -16.202 -7.913 12.230 1.00 92.81 121 CYS A CA 1
ATOM 939 C C . CYS A 1 121 ? -14.795 -8.474 12.453 1.00 92.81 121 CYS A C 1
ATOM 941 O O . CYS A 1 121 ? -14.087 -8.777 11.495 1.00 92.81 121 CYS A O 1
ATOM 943 N N . MET A 1 122 ? -14.403 -8.658 13.714 1.00 93.56 122 MET A N 1
ATOM 944 C CA . MET A 1 122 ? -13.075 -9.164 14.050 1.00 93.56 122 MET A CA 1
ATOM 945 C C . MET A 1 122 ? -12.913 -10.639 13.726 1.00 93.56 122 MET A C 1
ATOM 947 O O . MET A 1 122 ? -11.861 -11.017 13.235 1.00 93.56 122 MET A O 1
ATOM 951 N N . ARG A 1 123 ? -13.971 -11.447 13.857 1.00 94.38 123 ARG A N 1
ATOM 952 C CA . ARG A 1 123 ? -13.936 -12.831 13.368 1.00 94.38 123 ARG A CA 1
ATOM 953 C C . ARG A 1 123 ? -13.760 -12.912 11.857 1.00 94.38 123 ARG A C 1
ATOM 955 O O . ARG A 1 123 ? -12.990 -13.742 11.393 1.00 94.38 123 ARG A O 1
ATOM 962 N N . VAL A 1 124 ? -14.441 -12.056 11.093 1.00 94.06 124 VAL A N 1
ATOM 963 C CA . VAL A 1 124 ? -14.249 -11.998 9.633 1.00 94.06 124 VAL A CA 1
ATOM 964 C C . VAL A 1 124 ? -12.800 -11.637 9.302 1.00 94.06 124 VAL A C 1
ATOM 966 O O . VAL A 1 124 ? -12.177 -12.292 8.471 1.00 94.06 124 VAL A O 1
ATOM 969 N N . ILE A 1 125 ? -12.241 -10.643 9.993 1.00 94.12 125 ILE A N 1
ATOM 970 C CA . ILE A 1 125 ? -10.837 -10.240 9.851 1.00 94.12 125 ILE A CA 1
ATOM 971 C C . ILE A 1 125 ? -9.885 -11.395 10.187 1.00 94.12 125 ILE A C 1
ATOM 973 O O . ILE A 1 125 ? -8.972 -11.661 9.410 1.00 94.12 125 ILE A O 1
ATOM 977 N N . ASP A 1 126 ? -10.111 -12.103 11.294 1.00 94.19 126 ASP A N 1
ATOM 978 C CA . ASP A 1 126 ? -9.271 -13.225 11.720 1.00 94.19 126 ASP A CA 1
ATOM 979 C C . ASP A 1 126 ? -9.301 -14.377 10.699 1.00 94.19 126 ASP A C 1
ATOM 981 O O . ASP A 1 126 ? -8.266 -14.986 10.431 1.00 94.19 126 ASP A O 1
ATOM 985 N N . VAL A 1 127 ? -10.453 -14.633 10.065 1.00 94.62 127 VAL A N 1
ATOM 986 C CA . VAL A 1 127 ? -10.578 -15.620 8.977 1.00 94.62 127 VAL A CA 1
ATOM 987 C C . VAL A 1 127 ? -9.779 -15.197 7.745 1.00 94.62 127 VAL A C 1
ATOM 989 O O . VAL A 1 127 ? -9.093 -16.028 7.160 1.00 94.62 127 VAL A O 1
ATOM 992 N N . VAL A 1 128 ? -9.821 -13.920 7.353 1.00 93.06 128 VAL A N 1
ATOM 993 C CA . VAL A 1 128 ? -9.038 -13.435 6.202 1.00 93.06 128 VAL A CA 1
ATOM 994 C C . VAL A 1 128 ? -7.537 -13.472 6.505 1.00 93.06 128 VAL A C 1
ATOM 996 O O . VAL A 1 128 ? -6.758 -13.886 5.652 1.00 93.06 128 VAL A O 1
ATOM 999 N N . LEU A 1 129 ? -7.127 -13.097 7.723 1.00 91.31 129 LEU A N 1
ATOM 1000 C CA . LEU A 1 129 ? -5.722 -13.110 8.153 1.00 91.31 129 LEU A CA 1
ATOM 1001 C C . LEU A 1 129 ? -5.139 -14.518 8.317 1.00 91.31 129 LEU A C 1
ATOM 1003 O O . LEU A 1 129 ? -3.917 -14.665 8.300 1.00 91.31 129 LEU A O 1
ATOM 1007 N N . ALA A 1 130 ? -5.982 -15.544 8.469 1.00 94.38 130 ALA A N 1
ATOM 1008 C CA . ALA A 1 130 ? -5.535 -16.934 8.484 1.00 94.38 130 ALA A CA 1
ATOM 1009 C C . ALA A 1 130 ? -4.906 -17.348 7.143 1.00 94.38 130 ALA A C 1
ATOM 1011 O O . ALA A 1 130 ? -4.043 -18.227 7.109 1.00 94.38 130 ALA A O 1
ATOM 1012 N N . PHE A 1 131 ? -5.304 -16.697 6.045 1.00 93.38 131 PHE A N 1
ATOM 1013 C CA . PHE A 1 131 ? -4.700 -16.901 4.738 1.00 93.38 131 PHE A CA 1
ATOM 1014 C C . PHE A 1 131 ? -3.539 -15.919 4.525 1.00 93.38 131 PHE A C 1
ATOM 1016 O O . PHE A 1 131 ? -3.689 -14.715 4.747 1.00 93.38 131 PHE A O 1
ATOM 1023 N N . PRO A 1 132 ? -2.370 -16.388 4.053 1.00 93.12 132 PRO A N 1
ATOM 1024 C CA . PRO A 1 132 ? -1.267 -15.497 3.724 1.00 93.12 132 PRO A CA 1
ATOM 1025 C C . PRO A 1 132 ? -1.691 -14.510 2.628 1.00 93.12 132 PRO A C 1
ATOM 1027 O O . PRO A 1 132 ? -2.170 -14.912 1.567 1.00 93.12 132 PRO A O 1
ATOM 1030 N N . PHE A 1 133 ? -1.472 -13.216 2.885 1.00 91.69 133 PHE A N 1
ATOM 1031 C CA . PHE A 1 133 ? -1.940 -12.101 2.050 1.00 91.69 133 PHE A CA 1
ATOM 1032 C C . PHE A 1 133 ? -1.653 -12.291 0.552 1.00 91.69 133 PHE A C 1
ATOM 1034 O O . PHE A 1 133 ? -2.545 -12.131 -0.280 1.00 91.69 133 PHE A O 1
ATOM 1041 N N . LEU A 1 134 ? -0.422 -12.693 0.219 1.00 93.38 134 LEU A N 1
ATOM 1042 C CA . LEU A 1 134 ? 0.002 -12.900 -1.167 1.00 93.38 134 LEU A CA 1
ATOM 1043 C C . LEU A 1 134 ? -0.811 -13.992 -1.872 1.00 93.38 134 LEU A C 1
ATOM 1045 O O . LEU A 1 13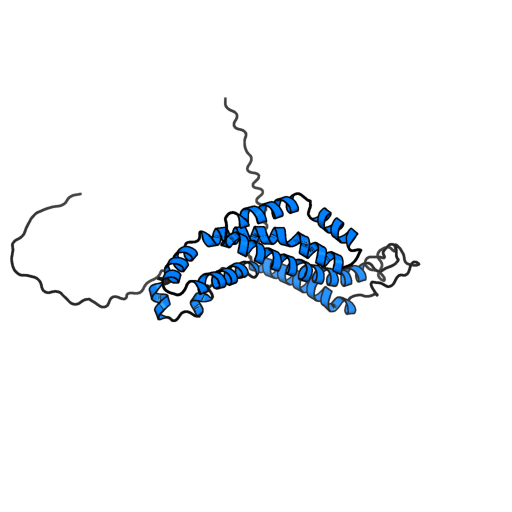4 ? -1.136 -13.840 -3.044 1.00 93.38 134 LEU A O 1
ATOM 1049 N N . VAL A 1 135 ? -1.177 -15.070 -1.174 1.00 95.69 135 VAL A N 1
ATOM 1050 C CA . VAL A 1 135 ? -1.910 -16.192 -1.781 1.00 95.69 135 VAL A CA 1
ATOM 1051 C C . VAL A 1 135 ? -3.336 -15.781 -2.124 1.00 95.69 135 VAL A C 1
ATOM 1053 O O . VAL A 1 135 ? -3.793 -16.049 -3.232 1.00 95.69 135 VAL A O 1
ATOM 1056 N N . LEU A 1 136 ? -4.023 -15.082 -1.216 1.00 94.62 136 LEU A N 1
ATOM 1057 C CA . LEU A 1 136 ? -5.385 -14.607 -1.469 1.00 94.62 136 LEU A CA 1
ATOM 1058 C C . LEU A 1 136 ? -5.416 -13.592 -2.619 1.00 94.62 136 LEU A C 1
ATOM 1060 O O . LEU A 1 136 ? -6.280 -13.659 -3.491 1.00 94.62 136 LEU A O 1
ATOM 1064 N N . MET A 1 137 ? -4.434 -12.691 -2.654 1.00 93.81 137 MET A N 1
ATOM 1065 C CA . MET A 1 137 ? -4.294 -11.704 -3.719 1.00 93.81 137 MET A CA 1
ATOM 1066 C C . MET A 1 137 ? -4.062 -12.363 -5.085 1.00 93.81 137 MET A C 1
ATOM 1068 O O . MET A 1 137 ? -4.767 -12.043 -6.042 1.00 93.81 137 MET A O 1
ATOM 1072 N N . LEU A 1 138 ? -3.127 -13.316 -5.169 1.00 94.38 138 LEU A N 1
ATOM 1073 C CA . LEU A 1 138 ? -2.847 -14.054 -6.403 1.00 94.38 138 LEU A CA 1
ATOM 1074 C C . LEU A 1 138 ? -4.043 -14.896 -6.859 1.00 94.38 138 LEU A C 1
ATOM 1076 O O . LEU A 1 138 ? -4.314 -14.948 -8.054 1.00 94.38 138 LEU A O 1
ATOM 1080 N N . ALA A 1 139 ? -4.789 -15.506 -5.933 1.00 95.44 139 ALA A N 1
ATOM 1081 C CA . ALA A 1 139 ? -5.997 -16.258 -6.265 1.00 95.44 139 ALA A CA 1
ATOM 1082 C C . ALA A 1 139 ? -7.062 -15.364 -6.921 1.00 95.44 139 ALA A C 1
ATOM 1084 O O . ALA A 1 139 ? -7.611 -15.721 -7.961 1.00 95.44 139 ALA A O 1
ATOM 1085 N N . ILE A 1 140 ? -7.310 -14.172 -6.366 1.00 95.25 140 ILE A N 1
ATOM 1086 C CA . ILE A 1 140 ? -8.259 -13.210 -6.947 1.00 95.25 140 ILE A CA 1
ATOM 1087 C C . ILE A 1 140 ? -7.769 -12.737 -8.321 1.00 95.25 140 ILE A C 1
ATOM 1089 O O . ILE A 1 140 ? -8.541 -12.711 -9.276 1.00 95.25 140 ILE A O 1
ATOM 1093 N N . MET A 1 141 ? -6.483 -12.405 -8.452 1.00 95.38 141 MET A N 1
ATOM 1094 C CA . MET A 1 141 ? -5.906 -11.999 -9.738 1.00 95.38 141 MET A CA 1
ATOM 1095 C C . MET A 1 141 ? -5.999 -13.090 -10.802 1.00 95.38 141 MET A C 1
ATOM 1097 O O . MET A 1 141 ? -6.279 -12.785 -11.956 1.00 95.38 141 MET A O 1
ATOM 1101 N N . ALA A 1 142 ? -5.783 -14.350 -10.427 1.00 95.25 142 ALA A N 1
ATOM 1102 C CA . ALA A 1 142 ? -5.889 -15.472 -11.349 1.00 95.25 142 ALA A CA 1
ATOM 1103 C C . ALA A 1 142 ? -7.318 -15.626 -11.895 1.00 95.25 142 ALA A C 1
ATOM 1105 O O . ALA A 1 142 ? -7.486 -15.964 -13.062 1.00 95.25 142 ALA A O 1
ATOM 1106 N N . ILE A 1 143 ? -8.337 -15.332 -11.078 1.00 96.25 143 ILE A N 1
ATOM 1107 C CA . ILE A 1 143 ? -9.750 -15.390 -11.481 1.00 96.25 143 ILE A CA 1
ATOM 1108 C C . ILE A 1 143 ? -10.129 -14.197 -12.370 1.00 96.25 143 ILE A C 1
ATOM 1110 O O . ILE A 1 143 ? -10.825 -14.372 -13.366 1.00 96.25 143 ILE A O 1
ATOM 1114 N N . LEU A 1 144 ? -9.688 -12.984 -12.020 1.00 94.88 144 LEU A N 1
ATOM 1115 C CA . LEU A 1 144 ? -10.017 -11.758 -12.765 1.00 94.88 144 LEU A CA 1
ATOM 1116 C C . LEU A 1 144 ? -9.205 -11.602 -14.062 1.00 94.88 144 LEU A C 1
ATOM 1118 O O . LEU A 1 144 ? -9.592 -10.834 -14.941 1.00 94.88 144 LEU A O 1
ATOM 1122 N N . GLY A 1 145 ? -8.088 -12.318 -14.182 1.00 93.81 145 GLY A N 1
ATOM 1123 C CA . GLY A 1 145 ? -7.159 -12.232 -15.302 1.00 93.81 145 GLY A CA 1
ATOM 1124 C C . GLY A 1 145 ? -5.998 -11.257 -15.054 1.00 93.81 145 GLY A C 1
ATOM 1125 O O . GLY A 1 145 ? -6.031 -10.444 -14.123 1.00 93.81 145 GLY A O 1
ATOM 1126 N N . PRO A 1 146 ? -4.938 -11.328 -15.879 1.00 88.69 146 PRO A N 1
ATOM 1127 C CA . PRO A 1 146 ? -3.746 -10.507 -15.709 1.00 88.69 146 PRO A CA 1
ATOM 1128 C C . PRO A 1 146 ? -4.021 -9.041 -16.065 1.00 88.69 146 PRO A C 1
ATOM 1130 O O . PRO A 1 146 ? -4.537 -8.732 -17.136 1.00 88.69 146 PRO A O 1
ATOM 1133 N N . GLY A 1 147 ? -3.635 -8.117 -15.184 1.00 90.75 147 GLY A N 1
ATOM 1134 C CA . GLY A 1 147 ? -3.737 -6.684 -15.450 1.00 90.75 147 GLY A CA 1
ATOM 1135 C C . GLY A 1 147 ? -3.654 -5.817 -14.196 1.00 90.75 147 GLY A C 1
ATOM 1136 O O . GLY A 1 147 ? -3.789 -6.298 -13.069 1.00 90.75 147 GLY A O 1
ATOM 1137 N N . LEU A 1 148 ? -3.465 -4.509 -14.400 1.00 91.19 148 LEU A N 1
ATOM 1138 C CA . LEU A 1 148 ? -3.422 -3.524 -13.309 1.00 91.19 148 LEU A CA 1
ATOM 1139 C C . LEU A 1 148 ? -4.784 -3.371 -12.614 1.00 91.19 148 LEU A C 1
ATOM 1141 O O . LEU A 1 148 ? -4.846 -3.183 -11.404 1.00 91.19 148 LEU A O 1
ATOM 1145 N N . GLN A 1 149 ? -5.887 -3.507 -13.356 1.00 92.81 149 GLN A N 1
ATOM 1146 C CA . GLN A 1 149 ? -7.236 -3.408 -12.790 1.00 92.81 149 GLN A CA 1
ATOM 1147 C C . GLN A 1 149 ? -7.528 -4.544 -11.802 1.00 92.81 149 GLN A C 1
ATOM 1149 O O . GLN A 1 149 ? -7.998 -4.289 -10.693 1.00 92.81 149 GLN A O 1
ATOM 1154 N N . SER A 1 150 ? -7.173 -5.781 -12.160 1.00 94.50 150 SER A N 1
ATOM 1155 C CA . SER A 1 150 ? -7.310 -6.950 -11.286 1.00 94.50 150 SER A CA 1
ATOM 1156 C C . SER A 1 150 ? -6.518 -6.789 -9.990 1.00 94.50 150 SER A C 1
ATOM 1158 O O . SER A 1 150 ? -7.006 -7.149 -8.920 1.00 94.50 150 SER A O 1
ATOM 1160 N N . PHE A 1 151 ? -5.329 -6.178 -10.064 1.00 93.75 151 PHE A N 1
ATOM 1161 C CA . PHE A 1 151 ? -4.533 -5.831 -8.887 1.00 93.75 151 PHE A CA 1
ATOM 1162 C C . PHE A 1 151 ? -5.273 -4.867 -7.959 1.00 93.75 151 PHE A C 1
ATOM 1164 O O . PHE A 1 151 ? -5.353 -5.122 -6.757 1.00 93.75 151 PHE A O 1
ATOM 1171 N N . TYR A 1 152 ? -5.834 -3.777 -8.494 1.00 94.12 152 TYR A N 1
ATOM 1172 C CA . TYR A 1 152 ? -6.544 -2.788 -7.678 1.00 94.12 152 TYR A CA 1
ATOM 1173 C C . TYR A 1 152 ? -7.761 -3.389 -6.976 1.00 94.12 152 TYR A C 1
ATOM 1175 O O . TYR A 1 152 ? -7.974 -3.128 -5.792 1.00 94.12 152 TYR A O 1
ATOM 1183 N N . ILE A 1 153 ? -8.521 -4.236 -7.675 1.00 94.88 153 ILE A N 1
ATOM 1184 C CA . ILE A 1 153 ? -9.688 -4.914 -7.102 1.00 94.88 153 ILE A CA 1
ATOM 1185 C C . ILE A 1 153 ? -9.253 -5.898 -6.009 1.00 94.88 153 ILE A C 1
ATOM 1187 O O . ILE A 1 153 ? -9.805 -5.873 -4.909 1.00 94.88 153 ILE A O 1
ATOM 1191 N N . ALA A 1 154 ? -8.227 -6.715 -6.264 1.00 94.88 154 ALA A N 1
ATOM 1192 C CA . ALA A 1 154 ? -7.702 -7.655 -5.274 1.00 94.88 154 ALA A CA 1
ATOM 1193 C C . ALA A 1 154 ? -7.203 -6.938 -4.007 1.00 94.88 154 ALA A C 1
ATOM 1195 O O . ALA A 1 154 ? -7.542 -7.336 -2.890 1.00 94.88 154 ALA A O 1
ATOM 1196 N N . MET A 1 155 ? -6.465 -5.835 -4.171 1.00 94.06 155 MET A N 1
ATOM 1197 C CA . MET A 1 155 ? -6.027 -4.992 -3.056 1.00 94.06 155 MET A CA 1
ATOM 1198 C C . MET A 1 155 ? -7.211 -4.430 -2.274 1.00 94.06 155 MET A C 1
ATOM 1200 O O . MET A 1 155 ? -7.229 -4.543 -1.051 1.00 94.06 155 MET A O 1
ATOM 1204 N N . ALA A 1 156 ? -8.211 -3.862 -2.953 1.00 92.94 156 ALA A N 1
ATOM 1205 C CA . ALA A 1 156 ? -9.388 -3.283 -2.309 1.00 92.94 156 ALA A CA 1
ATOM 1206 C C . ALA A 1 156 ? -10.176 -4.312 -1.483 1.00 92.94 156 ALA A C 1
ATOM 1208 O O . ALA A 1 156 ? -10.660 -3.977 -0.404 1.00 92.94 156 ALA A O 1
ATOM 1209 N N . LEU A 1 157 ? -10.265 -5.560 -1.952 1.00 93.19 157 LEU A N 1
ATOM 1210 C CA . LEU A 1 157 ? -11.006 -6.634 -1.284 1.00 93.19 157 LEU A CA 1
ATOM 1211 C C . LEU A 1 157 ? -10.284 -7.237 -0.076 1.00 93.19 157 LEU A C 1
ATOM 1213 O O . LEU A 1 157 ? -10.948 -7.734 0.831 1.00 93.19 157 LEU A O 1
ATOM 1217 N N . VAL A 1 158 ? -8.950 -7.202 -0.048 1.00 94.31 158 VAL A N 1
ATOM 1218 C CA . VAL A 1 158 ? -8.156 -7.885 0.989 1.00 94.31 158 VAL A CA 1
ATOM 1219 C C . VAL A 1 158 ? -7.429 -6.904 1.907 1.00 94.31 158 VAL A C 1
ATOM 1221 O O . VAL A 1 158 ? -7.408 -7.074 3.125 1.00 94.31 158 VAL A O 1
ATOM 1224 N N . GLY A 1 159 ? -6.839 -5.849 1.348 1.00 91.88 159 GLY A N 1
ATOM 1225 C CA . GLY A 1 159 ? -5.944 -4.939 2.063 1.00 91.88 159 GLY A CA 1
ATOM 1226 C C . GLY A 1 159 ? -6.612 -4.139 3.184 1.00 91.88 159 GLY A C 1
ATOM 1227 O O . GLY A 1 159 ? -5.927 -3.680 4.098 1.00 91.88 159 GLY A O 1
ATOM 1228 N N . TRP A 1 160 ? -7.939 -3.971 3.152 1.00 94.69 160 TRP A N 1
ATOM 1229 C CA . TRP A 1 160 ? -8.678 -3.182 4.148 1.00 94.69 160 TRP A CA 1
ATOM 1230 C C . TRP A 1 160 ? -8.603 -3.777 5.559 1.00 94.69 160 TRP A C 1
ATOM 1232 O O . TRP A 1 160 ? -8.717 -3.049 6.546 1.00 94.69 160 TRP A O 1
ATOM 1242 N N . VAL A 1 161 ? -8.368 -5.087 5.664 1.00 94.56 161 VAL A N 1
ATOM 1243 C CA . VAL A 1 161 ? -8.343 -5.843 6.921 1.00 94.56 161 VAL A CA 1
ATOM 1244 C C . VAL A 1 161 ? -7.280 -5.314 7.889 1.00 94.56 161 VAL A C 1
ATOM 1246 O O . VAL A 1 161 ? -7.562 -5.069 9.066 1.00 94.56 161 VAL A O 1
ATOM 1249 N N . SER A 1 162 ? -6.069 -5.061 7.387 1.00 92.00 162 SER A N 1
ATOM 1250 C CA . SER A 1 162 ? -4.966 -4.519 8.189 1.00 92.00 162 SER A CA 1
ATOM 1251 C C . SER A 1 162 ? -5.277 -3.110 8.700 1.00 92.00 162 SER A C 1
ATOM 1253 O O . SER A 1 162 ? -5.065 -2.817 9.878 1.00 92.00 162 SER A O 1
ATOM 1255 N N . TYR A 1 163 ? -5.841 -2.252 7.844 1.00 93.25 163 TYR A N 1
ATOM 1256 C CA . TYR A 1 163 ? -6.223 -0.886 8.215 1.00 93.25 163 TYR A CA 1
ATOM 1257 C C . TYR A 1 163 ? -7.366 -0.861 9.236 1.00 93.25 163 TYR A C 1
ATOM 1259 O O . TYR A 1 163 ? -7.293 -0.108 10.207 1.00 93.25 163 TYR A O 1
ATOM 1267 N N . ALA A 1 164 ? -8.376 -1.724 9.085 1.00 93.88 164 ALA A N 1
ATOM 1268 C CA . ALA A 1 164 ? -9.487 -1.825 10.031 1.00 93.88 164 ALA A CA 1
ATOM 1269 C C . ALA A 1 164 ? -9.014 -2.167 11.447 1.00 93.88 164 ALA A C 1
ATOM 1271 O O . ALA A 1 164 ? -9.451 -1.549 12.421 1.00 93.88 164 ALA A O 1
ATOM 1272 N N . ARG A 1 165 ? -8.066 -3.102 11.572 1.00 92.19 165 ARG A N 1
ATOM 1273 C CA . ARG A 1 165 ? -7.498 -3.485 12.869 1.00 92.19 165 ARG A CA 1
ATOM 1274 C C . ARG A 1 165 ? -6.667 -2.364 13.498 1.00 92.19 165 ARG A C 1
ATOM 1276 O O . ARG A 1 165 ? -6.776 -2.141 14.703 1.00 92.19 165 ARG A O 1
ATOM 1283 N N . LEU A 1 166 ? -5.868 -1.656 12.694 1.00 93.06 166 LEU A N 1
ATOM 1284 C CA . LEU A 1 166 ? -5.071 -0.512 13.153 1.00 93.06 166 LEU A CA 1
ATOM 1285 C C . LEU A 1 166 ? -5.953 0.643 13.638 1.00 93.06 166 LEU A C 1
ATOM 1287 O O . LEU A 1 166 ? -5.667 1.248 14.666 1.00 93.06 166 LEU A O 1
ATOM 1291 N N . ILE A 1 167 ? -7.040 0.942 12.930 1.00 92.56 167 ILE A N 1
ATOM 1292 C CA . ILE A 1 167 ? -7.927 2.044 13.309 1.00 92.56 167 ILE A CA 1
ATOM 1293 C C . ILE A 1 167 ? -8.779 1.693 14.519 1.00 92.56 167 ILE A C 1
ATOM 1295 O O . ILE A 1 167 ? -8.927 2.519 15.420 1.00 92.56 167 ILE A O 1
ATOM 1299 N N . ARG A 1 168 ? -9.258 0.447 14.610 1.00 91.75 168 ARG A N 1
ATOM 1300 C CA . ARG A 1 168 ? -9.933 -0.027 15.820 1.00 91.75 168 ARG A CA 1
ATOM 1301 C C . ARG A 1 168 ? -9.050 0.135 17.053 1.00 91.75 168 ARG A C 1
ATOM 1303 O O . ARG A 1 168 ? -9.538 0.625 18.067 1.00 91.75 168 ARG A O 1
ATOM 1310 N N . SER A 1 169 ? -7.776 -0.267 16.991 1.00 91.12 169 SER A N 1
ATOM 1311 C CA . SER A 1 169 ? -6.891 -0.164 18.158 1.00 91.12 169 SER A CA 1
ATOM 1312 C C . SER A 1 169 ? -6.673 1.291 18.579 1.00 91.12 169 SER A C 1
ATOM 1314 O O . SER A 1 169 ? -6.723 1.587 19.770 1.00 91.12 169 SER A O 1
ATOM 1316 N N . GLN A 1 170 ? -6.538 2.215 17.624 1.00 89.50 170 GLN A N 1
ATOM 1317 C CA . GLN A 1 170 ? -6.458 3.648 17.923 1.00 89.50 170 GLN A CA 1
ATOM 1318 C C . GLN A 1 170 ? -7.740 4.184 18.569 1.00 89.50 170 GLN A C 1
ATOM 1320 O O . GLN A 1 170 ? -7.670 4.970 19.511 1.00 89.50 170 GLN A O 1
ATOM 1325 N N . ILE A 1 171 ? -8.910 3.748 18.106 1.00 87.06 171 ILE A N 1
ATOM 1326 C CA . ILE A 1 171 ? -10.195 4.225 18.631 1.00 87.06 171 ILE A CA 1
ATOM 1327 C C . ILE A 1 171 ? -10.477 3.693 20.026 1.00 87.06 171 ILE A C 1
ATOM 1329 O O . ILE A 1 171 ? -10.992 4.440 20.855 1.00 87.06 171 ILE A O 1
ATOM 1333 N N . LEU A 1 172 ? -10.100 2.448 20.318 1.00 86.31 172 LEU A N 1
ATOM 1334 C CA . LEU A 1 172 ? -10.187 1.910 21.675 1.00 86.31 172 LEU A CA 1
ATOM 1335 C C . LEU A 1 172 ? -9.328 2.732 22.648 1.00 86.31 172 LEU A C 1
ATOM 1337 O O . LEU A 1 172 ? -9.826 3.141 23.692 1.00 86.31 172 LEU A O 1
ATOM 1341 N N . VAL A 1 173 ? -8.097 3.083 22.255 1.00 86.00 173 VAL A N 1
ATOM 1342 C CA . VAL A 1 173 ? -7.219 3.957 23.056 1.00 86.00 173 VAL A CA 1
ATOM 1343 C C . VAL A 1 173 ? -7.815 5.361 23.220 1.00 86.00 173 VAL A C 1
ATOM 1345 O O . VAL A 1 173 ? -7.812 5.919 24.316 1.00 86.00 173 VAL A O 1
ATOM 1348 N N . LEU A 1 174 ? -8.363 5.946 22.150 1.00 83.25 174 LEU A N 1
ATOM 1349 C CA . LEU A 1 174 ? -8.982 7.275 22.207 1.00 83.25 174 LEU A CA 1
ATOM 1350 C C . LEU A 1 174 ? -10.243 7.292 23.079 1.00 83.25 174 LEU A C 1
ATOM 1352 O O . LEU A 1 174 ? -10.487 8.282 23.769 1.00 83.25 174 LEU A O 1
ATOM 1356 N N . LYS A 1 175 ? -11.020 6.206 23.087 1.00 76.88 175 LYS A N 1
ATOM 1357 C CA . LYS A 1 175 ? -12.241 6.062 23.891 1.00 76.88 175 LYS A CA 1
ATOM 1358 C C . LYS A 1 175 ? -11.960 6.034 25.395 1.00 76.88 175 LYS A C 1
ATOM 1360 O O . LYS A 1 175 ? -12.793 6.515 26.158 1.00 76.88 175 LYS A O 1
ATOM 1365 N N . GLU A 1 176 ? -10.808 5.509 25.803 1.00 77.69 176 GLU A N 1
ATOM 1366 C CA . GLU A 1 176 ? -10.367 5.460 27.206 1.00 77.69 176 GLU A CA 1
ATOM 1367 C C . GLU A 1 176 ? -9.644 6.739 27.661 1.00 77.69 176 GLU A C 1
ATOM 1369 O O . GLU A 1 176 ? -9.363 6.905 28.846 1.00 77.69 176 GLU A O 1
ATOM 1374 N N . SER A 1 177 ? -9.357 7.671 26.747 1.00 79.88 177 SER A N 1
ATOM 1375 C CA . SER A 1 177 ? -8.636 8.901 27.084 1.00 79.88 177 SER A CA 1
ATOM 1376 C C . SER A 1 177 ? -9.481 9.884 27.908 1.00 79.88 177 SER A C 1
ATOM 1378 O O . SER A 1 177 ? -10.677 10.066 27.666 1.00 79.88 177 SER A O 1
ATOM 1380 N N . GLU A 1 178 ? -8.845 10.600 28.843 1.00 74.38 178 GLU A N 1
ATOM 1381 C CA . GLU A 1 178 ? -9.510 11.610 29.689 1.00 74.38 178 GLU A CA 1
ATOM 1382 C C . GLU A 1 178 ? -10.198 12.716 28.869 1.00 74.38 178 GLU A C 1
ATOM 1384 O O . GLU A 1 178 ? -11.234 13.251 29.267 1.00 74.38 178 GLU A O 1
ATOM 1389 N N . PHE A 1 179 ? -9.684 13.004 27.668 1.00 67.31 179 PHE A N 1
ATOM 1390 C CA . PHE A 1 179 ? -10.303 13.940 26.728 1.00 67.31 179 PHE A CA 1
ATOM 1391 C C . PHE A 1 179 ? -11.678 13.469 26.244 1.00 67.31 179 PHE A C 1
ATOM 1393 O O . PHE A 1 179 ? -12.577 14.292 26.073 1.00 67.31 179 PHE A O 1
ATOM 1400 N N . ALA A 1 180 ? -11.866 12.163 26.034 1.00 68.56 180 ALA A N 1
ATOM 1401 C CA . ALA A 1 180 ? -13.158 11.616 25.633 1.00 68.56 180 ALA A CA 1
ATOM 1402 C C . ALA A 1 180 ? -14.187 11.729 26.768 1.00 68.56 180 ALA A C 1
ATOM 1404 O O . ALA A 1 180 ? -15.352 12.028 26.506 1.00 68.56 180 ALA A O 1
ATOM 1405 N N . LEU A 1 181 ? -13.757 11.565 28.024 1.00 67.25 181 LEU A N 1
ATOM 1406 C CA . LEU A 1 181 ? -14.609 11.749 29.204 1.00 67.25 181 LEU A CA 1
ATOM 1407 C C . LEU A 1 181 ? -15.005 13.221 29.397 1.00 67.25 181 LEU A C 1
ATOM 1409 O O . LEU A 1 181 ? -16.187 13.509 29.588 1.00 67.25 181 LEU A O 1
ATOM 1413 N N . ALA A 1 182 ? -14.055 14.150 29.257 1.00 69.88 182 ALA A N 1
ATOM 1414 C CA . ALA A 1 182 ? -14.313 15.591 29.319 1.00 69.88 182 ALA A CA 1
ATOM 1415 C C . ALA A 1 182 ? -15.223 16.083 28.176 1.00 69.88 182 ALA A C 1
ATOM 1417 O O . ALA A 1 182 ? -16.095 16.926 28.375 1.00 69.88 182 ALA A O 1
ATOM 1418 N N . ALA A 1 183 ? -15.069 15.526 26.971 1.00 65.88 183 ALA A N 1
ATOM 1419 C CA . ALA A 1 183 ? -15.965 15.816 25.854 1.00 65.88 183 ALA A CA 1
ATOM 1420 C C . ALA A 1 183 ? -17.381 15.275 26.101 1.00 65.88 183 ALA A C 1
ATOM 1422 O O . ALA A 1 183 ? -18.354 15.910 25.702 1.00 65.88 183 ALA A O 1
ATOM 1423 N N . LYS A 1 184 ? -17.519 14.129 26.779 1.00 64.38 184 LYS A N 1
ATOM 1424 C CA . LYS A 1 184 ? -18.825 13.557 27.136 1.00 64.38 184 LYS A CA 1
ATOM 1425 C C . LYS A 1 184 ? -19.553 14.395 28.188 1.00 64.38 184 LYS A C 1
ATOM 1427 O O . LYS A 1 184 ? -20.755 14.599 28.048 1.00 64.38 184 LYS A O 1
ATOM 1432 N N . SER A 1 185 ? -18.845 14.905 29.199 1.00 66.69 185 SER A N 1
ATOM 1433 C CA . SER A 1 185 ? -19.440 15.787 30.214 1.00 66.69 185 SER A CA 1
ATOM 1434 C C . SER A 1 185 ? -19.883 17.131 29.624 1.00 66.69 185 SER A C 1
ATOM 1436 O O . SER A 1 185 ? -20.940 17.638 29.988 1.00 66.69 185 SER A O 1
ATOM 1438 N N . LEU A 1 186 ? -19.140 17.655 28.645 1.00 61.00 186 LEU A N 1
ATOM 1439 C CA . LEU A 1 186 ? -19.531 18.810 27.831 1.00 61.00 186 LEU A CA 1
ATOM 1440 C C . LEU A 1 186 ? -20.720 18.540 26.901 1.00 61.00 186 LEU A C 1
ATOM 1442 O O . LEU A 1 186 ? -21.614 19.371 26.780 1.00 61.00 186 LEU A O 1
ATOM 1446 N N . ALA A 1 187 ? -20.720 17.401 26.205 1.00 52.34 187 ALA A N 1
ATOM 1447 C CA . ALA A 1 187 ? -21.730 17.075 25.198 1.00 52.34 187 ALA A CA 1
ATOM 1448 C C . ALA A 1 187 ? -23.122 16.849 25.807 1.00 52.34 187 ALA A C 1
ATOM 1450 O O . ALA A 1 187 ? -24.125 17.076 25.135 1.00 52.34 187 ALA A O 1
ATOM 1451 N N . LEU A 1 188 ? -23.201 16.469 27.086 1.00 50.84 188 LEU A N 1
ATOM 1452 C CA . LEU A 1 188 ? -24.464 16.434 27.829 1.00 50.84 188 LEU A CA 1
ATOM 1453 C C . LEU A 1 188 ? -25.095 17.831 27.992 1.00 50.84 188 LEU A C 1
ATOM 1455 O O . LEU A 1 188 ? -26.308 17.919 28.152 1.00 50.84 188 LEU A O 1
ATOM 1459 N N . ALA A 1 189 ? -24.309 18.911 27.897 1.00 46.12 189 ALA A N 1
ATOM 1460 C CA . ALA A 1 189 ? -24.805 20.287 27.944 1.00 46.12 189 ALA A CA 1
ATOM 1461 C C . ALA A 1 189 ? -25.217 20.844 26.565 1.00 46.12 189 ALA A C 1
ATOM 1463 O O . ALA A 1 189 ? -25.940 21.834 26.504 1.00 46.12 189 ALA A O 1
ATOM 1464 N N . MET A 1 190 ? -24.780 20.230 25.456 1.00 41.09 190 MET A N 1
ATOM 1465 C CA . MET A 1 190 ? -25.027 20.727 24.098 1.00 41.09 190 MET A CA 1
ATOM 1466 C C . MET A 1 190 ? -25.204 19.557 23.112 1.00 41.09 190 MET A C 1
ATOM 1468 O O . MET A 1 190 ? -24.232 19.081 22.535 1.00 41.09 190 MET A O 1
ATOM 1472 N N . GLY A 1 191 ? -26.449 19.097 22.934 1.00 38.75 191 GLY A N 1
ATOM 1473 C CA . GLY A 1 191 ? -26.946 18.283 21.807 1.00 38.75 191 GLY A CA 1
ATOM 1474 C C . GLY A 1 191 ? -26.057 17.135 21.288 1.00 38.75 191 GLY A C 1
ATOM 1475 O O . GLY A 1 191 ? -25.123 17.344 20.516 1.00 38.75 191 GLY A O 1
ATOM 1476 N N . ALA A 1 192 ? -26.453 15.891 21.584 1.00 45.69 192 ALA A N 1
ATOM 1477 C CA . ALA A 1 192 ? -25.743 14.626 21.318 1.00 45.69 192 ALA A CA 1
ATOM 1478 C C . ALA A 1 192 ? -25.273 14.343 19.865 1.00 45.69 192 ALA A C 1
ATOM 1480 O O . ALA A 1 192 ? -24.519 13.397 19.637 1.00 45.69 192 ALA A O 1
ATOM 1481 N N . PHE A 1 193 ? -25.665 15.151 18.879 1.00 40.62 193 PHE A N 1
ATOM 1482 C CA . PHE A 1 193 ? -25.365 14.930 17.461 1.00 40.62 193 PHE A CA 1
ATOM 1483 C C . PHE A 1 193 ? -23.932 15.345 17.058 1.00 40.62 193 PHE A C 1
ATOM 1485 O O . PHE A 1 193 ? -23.357 14.782 16.128 1.00 40.62 193 PHE A O 1
ATOM 1492 N N . CYS A 1 194 ? -23.303 16.275 17.790 1.00 39.84 194 CYS A N 1
ATOM 1493 C CA . CYS A 1 194 ? -21.971 16.806 17.452 1.00 39.84 194 CYS A CA 1
ATOM 1494 C C . CYS A 1 194 ? -20.804 15.881 17.883 1.00 39.84 194 CYS A C 1
ATOM 1496 O O . CYS A 1 194 ? -19.674 16.020 17.415 1.00 39.84 194 CYS A O 1
ATOM 1498 N N . SER A 1 195 ? -21.067 14.893 18.750 1.00 48.34 195 SER A N 1
ATOM 1499 C CA . SER A 1 195 ? -20.035 14.013 19.325 1.00 48.34 195 SER A CA 1
ATOM 1500 C C . SER A 1 195 ? -19.519 12.946 18.344 1.00 48.34 195 SER A C 1
ATOM 1502 O O . SER A 1 195 ? -18.323 12.654 18.331 1.00 48.34 195 SER A O 1
ATOM 1504 N N . GLY A 1 196 ? -20.386 12.396 17.483 1.00 44.34 196 GLY A N 1
ATOM 1505 C CA . GLY A 1 196 ? -20.016 11.311 16.562 1.00 44.34 196 GLY A CA 1
ATOM 1506 C C . GLY A 1 196 ? -19.116 11.766 15.408 1.00 44.34 196 GLY A C 1
ATOM 1507 O O . GLY A 1 196 ? -18.081 11.158 15.143 1.00 44.34 196 GLY A O 1
ATOM 1508 N N . ILE A 1 197 ? -19.470 12.882 14.765 1.00 46.34 197 ILE A N 1
ATOM 1509 C CA . ILE A 1 197 ? -18.765 13.414 13.587 1.00 46.34 197 ILE A CA 1
ATOM 1510 C C . ILE A 1 197 ? -17.420 14.060 13.950 1.00 46.34 197 ILE A C 1
ATOM 1512 O O . ILE A 1 197 ? -16.430 13.827 13.256 1.00 46.34 197 ILE A O 1
ATOM 1516 N N . CYS A 1 198 ? -17.331 14.793 15.068 1.00 44.50 198 CYS A N 1
ATOM 1517 C CA . CYS A 1 198 ? -16.060 15.376 15.521 1.00 44.50 198 CYS A CA 1
ATOM 1518 C C . CYS A 1 198 ? -15.031 14.309 15.925 1.00 44.50 198 CYS A C 1
ATOM 1520 O O . CYS A 1 198 ? -13.836 14.481 15.684 1.00 44.50 198 CYS A O 1
ATOM 1522 N N . CYS A 1 199 ? -15.477 13.192 16.509 1.00 47.47 199 CYS A N 1
ATOM 1523 C CA . CYS A 1 199 ? -14.587 12.090 16.867 1.00 47.47 199 CYS A CA 1
ATOM 1524 C C . CYS A 1 199 ? -14.105 11.337 15.615 1.00 47.47 199 CYS A C 1
ATOM 1526 O O . CYS A 1 199 ? -12.911 11.065 15.483 1.00 47.47 199 CYS A O 1
ATOM 1528 N N . LEU A 1 200 ? -15.000 11.102 14.646 1.00 44.97 200 LEU A N 1
ATOM 1529 C CA . LEU A 1 200 ? -14.678 10.470 13.362 1.00 44.97 200 LEU A CA 1
ATOM 1530 C C . LEU A 1 200 ? -13.643 11.285 12.564 1.00 44.97 200 LEU A C 1
ATOM 1532 O O . LEU A 1 200 ? -12.641 10.737 12.107 1.00 44.97 200 LEU A O 1
ATOM 1536 N N . MET A 1 201 ? -13.827 12.607 12.478 1.00 49.25 201 MET A N 1
ATOM 1537 C CA . MET A 1 201 ? -12.914 13.501 11.753 1.00 49.25 201 MET A CA 1
ATOM 1538 C C . MET A 1 201 ? -11.541 13.620 12.436 1.00 49.25 201 MET A C 1
ATOM 1540 O O . MET A 1 201 ? -10.533 13.867 11.776 1.00 49.25 201 MET A O 1
ATOM 1544 N N . ARG A 1 202 ? -11.472 13.377 13.753 1.00 51.94 202 ARG A N 1
ATOM 1545 C CA . ARG A 1 202 ? -10.217 13.377 14.514 1.00 51.94 202 ARG A CA 1
ATOM 1546 C C . ARG A 1 202 ? -9.494 12.029 14.523 1.00 51.94 202 ARG A C 1
ATOM 1548 O O . ARG A 1 202 ? -8.271 12.024 14.609 1.00 51.94 202 ARG A O 1
ATOM 1555 N N . CYS A 1 203 ? -10.208 10.916 14.365 1.00 46.78 203 CYS A N 1
ATOM 1556 C CA . CYS A 1 203 ? -9.612 9.585 14.183 1.00 46.78 203 CYS A CA 1
ATOM 1557 C C . CYS A 1 203 ? -8.971 9.399 12.796 1.00 46.78 203 CYS A C 1
ATOM 1559 O O . CYS A 1 203 ? -8.083 8.568 12.646 1.00 46.78 203 CYS A O 1
ATOM 1561 N N . LEU A 1 204 ? -9.367 10.203 11.803 1.00 46.50 204 LEU A N 1
ATOM 1562 C CA . LEU A 1 204 ? -8.720 10.272 10.484 1.00 46.50 204 LEU A CA 1
ATOM 1563 C C . LEU A 1 204 ? -7.403 11.079 10.492 1.00 46.50 204 LEU A C 1
ATOM 1565 O O . LEU A 1 204 ? -6.521 10.835 9.673 1.00 46.50 204 LEU A O 1
ATOM 1569 N N . ALA A 1 205 ? -7.233 12.014 11.434 1.00 46.81 205 ALA A N 1
ATOM 1570 C CA . ALA A 1 205 ? -6.065 12.895 11.524 1.00 46.81 205 ALA A CA 1
ATOM 1571 C C . ALA A 1 205 ? -4.705 12.228 11.869 1.00 46.81 205 ALA A C 1
ATOM 1573 O O . ALA A 1 205 ? -3.696 12.681 11.322 1.00 46.81 205 ALA A O 1
ATOM 1574 N N . PRO A 1 206 ? -4.598 11.183 12.722 1.00 49.34 206 PRO A N 1
ATOM 1575 C CA . PRO A 1 206 ? -3.299 10.598 13.075 1.00 49.34 206 PRO A CA 1
ATOM 1576 C C . PRO A 1 206 ? -2.611 9.845 11.927 1.00 49.34 206 PRO A C 1
ATOM 1578 O O . PRO A 1 206 ? -1.420 9.559 12.027 1.00 49.34 206 PRO A O 1
ATOM 1581 N N . LEU A 1 207 ? -3.320 9.535 10.835 1.00 46.75 207 LEU A N 1
ATOM 1582 C CA . LEU A 1 207 ? -2.759 8.792 9.701 1.00 46.75 207 LEU A CA 1
ATOM 1583 C C . LEU A 1 207 ? -2.044 9.682 8.676 1.00 46.75 207 LEU A C 1
ATOM 1585 O O . LEU A 1 207 ? -1.171 9.189 7.969 1.00 46.75 207 LEU A O 1
ATOM 1589 N N . CYS A 1 208 ? -2.360 10.980 8.610 1.00 37.25 208 CYS A N 1
ATOM 1590 C CA . CYS A 1 208 ? -1.700 11.897 7.673 1.00 37.25 208 CYS A CA 1
ATOM 1591 C C . CYS A 1 208 ? -0.486 12.621 8.269 1.00 37.25 208 CYS A C 1
ATOM 1593 O O . CYS A 1 208 ? 0.376 13.044 7.509 1.00 37.25 208 CYS A O 1
ATOM 1595 N N . PHE A 1 209 ? -0.370 12.750 9.594 1.00 34.12 209 PHE A N 1
ATOM 1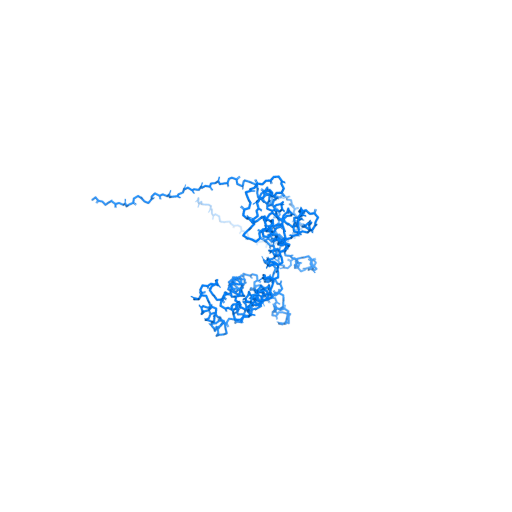596 C CA . PHE A 1 209 ? 0.781 13.384 10.243 1.00 34.12 209 PHE A CA 1
ATOM 1597 C C . PHE A 1 209 ? 0.904 12.927 11.706 1.00 34.12 209 PHE A C 1
ATOM 1599 O O . PHE A 1 209 ? -0.049 13.102 12.469 1.00 34.12 209 PHE A O 1
ATOM 1606 N N . PRO A 1 210 ? 2.086 12.489 12.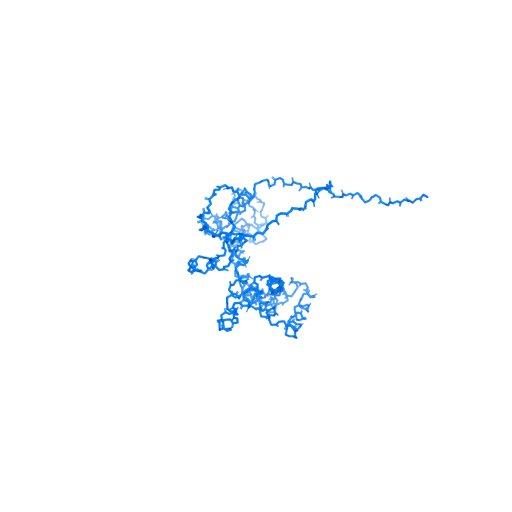181 1.00 35.44 210 PRO A N 1
ATOM 1607 C CA . PRO A 1 210 ? 2.400 12.547 13.600 1.00 35.44 210 PRO A CA 1
ATOM 1608 C C . PRO A 1 210 ? 2.674 14.017 13.944 1.00 35.44 210 PRO A C 1
ATOM 1610 O O . PRO A 1 210 ? 3.824 14.423 14.073 1.00 35.44 210 PRO A O 1
ATOM 1613 N N . CYS A 1 211 ? 1.637 14.857 13.999 1.00 28.69 211 CYS A N 1
ATOM 1614 C CA . CYS A 1 211 ? 1.782 16.251 14.410 1.00 28.69 211 CYS A CA 1
ATOM 1615 C C . CYS A 1 211 ? 1.646 16.321 15.940 1.00 28.69 211 CYS A C 1
ATOM 1617 O O . CYS A 1 211 ? 0.532 16.177 16.450 1.00 28.69 211 CYS A O 1
ATOM 1619 N N . PRO A 1 212 ? 2.734 16.540 16.705 1.00 37.81 212 PRO A N 1
ATOM 1620 C CA . PRO A 1 212 ? 2.683 16.589 18.166 1.00 37.81 212 PRO A CA 1
ATOM 1621 C C . PRO A 1 212 ? 2.164 17.939 18.683 1.00 37.81 212 PRO A C 1
ATOM 1623 O O . PRO A 1 212 ? 2.122 18.167 19.888 1.00 37.81 212 PRO A O 1
ATOM 1626 N N . THR A 1 213 ? 1.811 18.878 17.802 1.00 37.47 213 THR A N 1
ATOM 1627 C CA . THR A 1 213 ? 1.626 20.279 18.182 1.00 37.47 213 THR A CA 1
ATOM 1628 C C . THR A 1 213 ? 0.335 20.860 17.623 1.00 37.47 213 THR A C 1
ATOM 1630 O O . THR A 1 213 ? 0.188 21.040 16.421 1.00 37.47 213 THR A O 1
ATOM 1633 N N . ARG A 1 214 ? -0.535 21.242 18.566 1.00 37.19 214 ARG A N 1
ATOM 1634 C CA . ARG A 1 214 ? -1.746 22.072 18.448 1.00 37.19 214 ARG A CA 1
ATOM 1635 C C . ARG A 1 214 ? -2.992 21.408 17.857 1.00 37.19 214 ARG A C 1
ATOM 1637 O O . ARG A 1 214 ? -3.216 21.358 16.655 1.00 37.19 214 ARG A O 1
ATOM 1644 N N . CYS A 1 215 ? -3.878 21.030 18.782 1.00 39.66 215 CYS A N 1
ATOM 1645 C CA . CYS A 1 215 ? -5.319 20.926 18.575 1.00 39.66 215 CYS A CA 1
ATOM 1646 C C . CYS A 1 215 ? -5.847 22.130 17.779 1.00 39.66 215 CYS A C 1
ATOM 1648 O O . CYS A 1 215 ? -5.928 23.237 18.310 1.00 39.66 215 CYS A O 1
ATOM 1650 N N . TRP A 1 216 ? -6.287 21.886 16.548 1.00 35.00 216 TRP A N 1
ATOM 1651 C CA . TRP A 1 216 ? -7.006 22.856 15.715 1.00 35.00 216 TRP A CA 1
ATOM 1652 C C . TRP A 1 216 ? -8.298 23.375 16.388 1.00 35.00 216 TRP A C 1
ATOM 1654 O O . TRP A 1 216 ? -8.710 24.506 16.148 1.00 35.00 216 TRP A O 1
ATOM 1664 N N . CYS A 1 217 ? -8.890 22.608 17.318 1.00 36.12 217 CYS A N 1
ATOM 1665 C CA . CYS A 1 217 ? -10.029 23.053 18.136 1.00 36.12 217 CYS A CA 1
ATOM 1666 C C . CYS A 1 217 ? -9.712 24.220 19.087 1.00 36.12 217 CYS A C 1
ATOM 1668 O O . CYS A 1 217 ? -10.628 24.945 19.454 1.00 36.12 217 CYS A O 1
ATOM 1670 N N . CYS A 1 218 ? -8.451 24.437 19.484 1.00 37.75 218 CYS A N 1
ATOM 1671 C CA . CYS A 1 218 ? -8.110 25.607 20.305 1.00 37.75 218 CYS A CA 1
ATOM 1672 C C . CYS A 1 218 ? -8.058 26.905 19.488 1.00 37.75 218 CYS A C 1
ATOM 1674 O O . CYS A 1 218 ? -8.174 27.976 20.070 1.00 37.75 218 CYS A O 1
ATOM 1676 N N . SER A 1 219 ? -7.878 26.836 18.165 1.00 45.50 219 SER A N 1
ATOM 1677 C CA . SER A 1 219 ? -7.774 28.031 17.311 1.00 45.50 219 SER A CA 1
ATOM 1678 C C . SER A 1 219 ? -9.121 28.656 16.946 1.00 45.50 219 SER A C 1
ATOM 1680 O O . SER A 1 219 ? -9.148 29.823 16.572 1.00 45.50 219 SER A O 1
ATOM 1682 N N . THR A 1 220 ? -10.227 27.917 17.057 1.00 41.97 220 THR A N 1
ATOM 1683 C CA . THR A 1 220 ? -11.575 28.415 16.726 1.00 41.97 220 THR A CA 1
ATOM 1684 C C . THR A 1 220 ? -12.453 28.674 17.951 1.00 41.97 220 THR A C 1
ATOM 1686 O O . THR A 1 220 ? -13.565 29.175 17.805 1.00 41.97 220 THR A O 1
ATOM 1689 N N . ALA A 1 221 ? -11.976 28.367 19.161 1.00 42.59 221 ALA A N 1
ATOM 1690 C CA . ALA A 1 221 ? -12.723 28.625 20.386 1.00 42.59 221 ALA A CA 1
ATOM 1691 C C . ALA A 1 221 ? -12.606 30.108 20.799 1.00 42.59 221 ALA A C 1
ATOM 1693 O O . ALA A 1 221 ? -11.491 30.629 20.880 1.00 42.59 221 ALA A O 1
ATOM 1694 N N . PRO A 1 222 ? -13.723 30.801 21.094 1.00 43.72 222 PRO A N 1
ATOM 1695 C CA . PRO A 1 222 ? -13.675 32.168 21.591 1.00 43.72 222 PRO A CA 1
ATOM 1696 C C . PRO A 1 222 ? -12.916 32.240 22.931 1.00 43.72 222 PRO A C 1
ATOM 1698 O O . PRO A 1 222 ? -13.030 31.329 23.759 1.00 43.72 222 PRO A O 1
ATOM 1701 N N . PRO A 1 223 ? -12.160 33.326 23.179 1.00 50.91 223 PRO A N 1
ATOM 1702 C CA . PRO A 1 223 ? -11.225 33.430 24.303 1.00 50.91 223 PRO A CA 1
ATOM 1703 C C . PRO A 1 223 ? -11.879 33.285 25.684 1.00 50.91 223 PRO A C 1
ATOM 1705 O O . PRO A 1 223 ? -11.204 32.917 26.642 1.00 50.91 223 PRO A O 1
ATOM 1708 N N . SER A 1 224 ? -13.188 33.512 25.815 1.00 49.44 224 SER A N 1
ATOM 1709 C CA . SER A 1 224 ? -13.929 33.295 27.066 1.00 49.44 224 SER A CA 1
ATOM 1710 C C . SER A 1 224 ? -13.973 31.822 27.488 1.00 49.44 224 SER A C 1
ATOM 1712 O O . SER A 1 224 ? -13.957 31.521 28.679 1.00 49.44 224 SER A O 1
ATOM 1714 N N . VAL A 1 225 ? -13.967 30.896 26.528 1.00 46.69 225 VAL A N 1
ATOM 1715 C CA . VAL A 1 225 ? -14.094 29.458 26.791 1.00 46.69 225 VAL A CA 1
ATOM 1716 C C . VAL A 1 225 ? -12.737 28.868 27.166 1.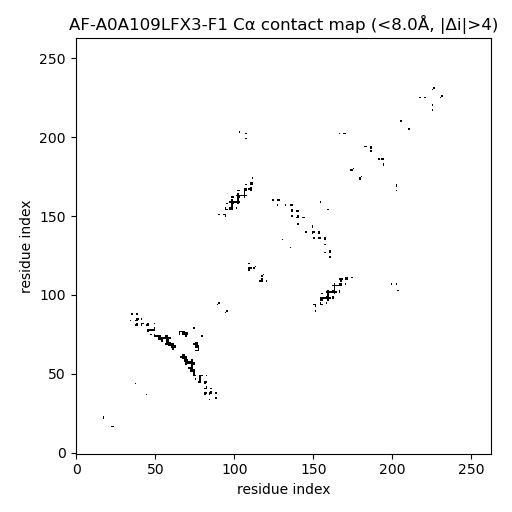00 46.69 225 VAL A C 1
ATOM 1718 O O . VAL A 1 225 ? -12.660 28.043 28.068 1.00 46.69 225 VAL A O 1
ATOM 1721 N N . THR A 1 226 ? -11.634 29.359 26.591 1.00 50.44 226 THR A N 1
ATOM 1722 C CA . THR A 1 226 ? -10.277 28.889 26.931 1.00 50.44 226 THR A CA 1
ATOM 1723 C C . THR A 1 226 ? -9.903 29.078 28.406 1.00 50.44 226 THR A C 1
ATOM 1725 O O . THR A 1 226 ? -9.126 28.284 28.936 1.00 50.44 226 THR A O 1
ATOM 1728 N N . TRP A 1 227 ? -10.487 30.070 29.090 1.00 36.97 227 TRP A N 1
ATOM 1729 C CA . TRP A 1 227 ?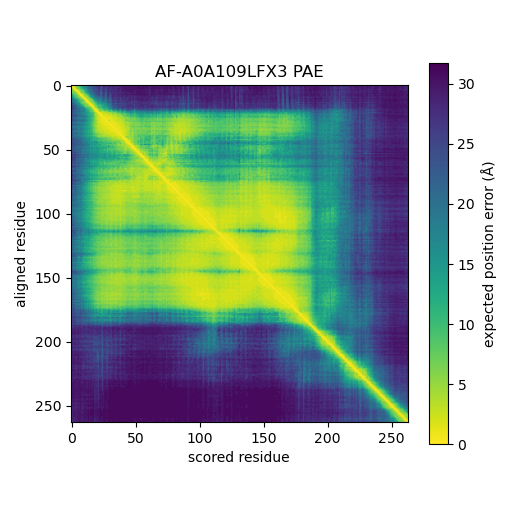 -10.288 30.282 30.530 1.00 36.97 227 TRP A CA 1
ATOM 1730 C C . TRP A 1 227 ? -10.994 29.232 31.395 1.00 36.97 227 TRP A C 1
ATOM 1732 O O . TRP A 1 227 ? -10.444 28.827 32.416 1.00 36.97 227 TRP A O 1
ATOM 1742 N N . ALA A 1 228 ? -12.166 28.747 30.974 1.00 39.75 228 ALA A N 1
ATOM 1743 C CA . ALA A 1 228 ? -12.924 27.728 31.704 1.00 39.75 228 ALA A CA 1
ATOM 1744 C C . ALA A 1 228 ? -12.254 26.341 31.660 1.00 39.75 228 ALA A C 1
ATOM 1746 O O . ALA A 1 228 ? -12.445 25.535 32.564 1.00 39.75 228 ALA A O 1
ATOM 1747 N N . TRP A 1 229 ? -11.429 26.081 30.639 1.00 33.22 229 TRP A N 1
ATOM 1748 C CA . TRP A 1 229 ? -10.757 24.792 30.420 1.00 33.22 229 TRP A CA 1
ATOM 1749 C C . TRP A 1 229 ? -9.380 24.659 31.073 1.00 33.22 229 TRP A C 1
ATOM 1751 O O . TRP A 1 229 ? -8.685 23.676 30.820 1.00 33.22 229 TRP A O 1
ATOM 1761 N N . GLY A 1 230 ? -8.942 25.632 31.880 1.00 38.06 230 GLY A N 1
ATOM 1762 C CA . GLY A 1 230 ? -7.684 25.520 32.628 1.00 38.06 230 GLY A CA 1
ATOM 1763 C C . GLY A 1 230 ? -6.443 25.273 31.757 1.00 38.06 230 GLY A C 1
ATOM 1764 O O . GLY A 1 230 ? -5.411 24.845 32.261 1.00 38.06 230 GLY A O 1
ATOM 1765 N N . CYS A 1 231 ? -6.505 25.561 30.452 1.00 39.44 231 CYS A N 1
ATOM 1766 C CA . CYS A 1 231 ? -5.413 25.365 29.493 1.00 39.44 231 CYS A CA 1
ATOM 1767 C C . CYS A 1 231 ? -4.349 26.473 29.579 1.00 39.44 231 CYS A C 1
ATOM 1769 O O . CYS A 1 231 ? -3.807 26.908 28.564 1.00 39.44 231 CYS A O 1
ATOM 1771 N N . ASN A 1 232 ? -4.043 26.950 30.786 1.00 40.34 232 ASN A N 1
ATOM 1772 C CA . ASN A 1 232 ? -2.937 27.866 31.023 1.00 40.34 232 ASN A CA 1
ATOM 1773 C C . ASN A 1 232 ? -1.771 27.088 31.637 1.00 40.34 232 ASN A C 1
ATOM 1775 O O . ASN A 1 232 ? -1.531 27.148 32.843 1.00 40.34 232 ASN A O 1
ATOM 1779 N N . HIS A 1 233 ? -1.017 26.366 30.805 1.00 38.38 233 HIS A N 1
ATOM 1780 C CA . HIS A 1 233 ? 0.358 26.051 31.179 1.00 38.38 233 HIS A CA 1
ATOM 1781 C C . HIS A 1 233 ? 1.139 27.367 31.170 1.00 38.38 233 HIS A C 1
ATOM 1783 O O . HIS A 1 233 ? 1.627 27.809 30.130 1.00 38.38 233 HIS A O 1
ATOM 1789 N N . ARG A 1 234 ? 1.228 28.020 32.336 1.00 32.50 234 ARG A N 1
ATOM 1790 C CA . ARG A 1 234 ? 2.167 29.127 32.525 1.00 32.50 234 ARG A CA 1
ATOM 1791 C C . ARG A 1 234 ? 3.588 28.605 32.258 1.00 32.50 234 ARG A C 1
ATOM 1793 O O . ARG A 1 234 ? 3.938 27.551 32.794 1.00 32.50 234 ARG A O 1
ATOM 1800 N N . PRO A 1 235 ? 4.425 29.324 31.492 1.00 34.28 235 PRO A N 1
ATOM 1801 C CA . PRO A 1 235 ? 5.851 29.034 31.455 1.00 34.28 235 PRO A CA 1
ATOM 1802 C C . PRO A 1 235 ? 6.447 29.198 32.866 1.00 34.28 235 PRO A C 1
ATOM 1804 O O . PRO A 1 235 ? 6.015 30.083 33.616 1.00 34.28 235 PRO A O 1
ATOM 1807 N N . PRO A 1 236 ? 7.431 28.371 33.256 1.00 36.72 236 PRO A N 1
ATOM 1808 C CA . PRO A 1 236 ? 8.047 28.458 34.566 1.00 36.72 236 PRO A CA 1
ATOM 1809 C C . PRO A 1 236 ? 9.067 29.598 34.548 1.00 36.72 236 PRO A C 1
ATOM 1811 O O . PRO A 1 236 ? 10.244 29.360 34.315 1.00 36.72 236 PRO A O 1
ATOM 1814 N N . ASN A 1 237 ? 8.621 30.846 34.724 1.00 38.22 237 ASN A N 1
ATOM 1815 C CA . ASN A 1 237 ? 9.406 31.876 35.413 1.00 38.22 237 ASN A CA 1
ATOM 1816 C C . ASN A 1 237 ? 8.644 33.197 35.598 1.00 38.22 237 ASN A C 1
ATOM 1818 O O . ASN A 1 237 ? 8.247 33.844 34.637 1.00 38.22 237 ASN A O 1
ATOM 1822 N N . GLY A 1 238 ? 8.527 33.588 36.873 1.00 38.69 238 GLY A N 1
ATOM 1823 C CA . GLY A 1 238 ? 8.693 34.956 37.377 1.00 38.69 238 GLY A CA 1
ATOM 1824 C C . GLY A 1 238 ? 7.753 36.059 36.885 1.00 38.69 238 GLY A C 1
ATOM 1825 O O . GLY A 1 238 ? 7.962 36.622 35.821 1.00 38.69 238 GLY A O 1
ATOM 1826 N N . GLY A 1 239 ? 6.832 36.505 37.753 1.00 33.47 239 GLY A N 1
ATOM 1827 C CA . GLY A 1 239 ? 6.276 37.862 37.632 1.00 33.47 239 GLY A CA 1
ATOM 1828 C C . GLY A 1 239 ? 4.862 38.091 38.167 1.00 33.47 239 GLY A C 1
ATOM 1829 O O . GLY A 1 239 ? 3.946 38.301 37.391 1.00 33.47 239 GLY A O 1
ATOM 1830 N N . ARG A 1 240 ? 4.706 38.051 39.497 1.00 37.62 240 ARG A N 1
ATOM 1831 C CA . ARG A 1 240 ? 3.986 39.043 40.330 1.00 37.62 240 ARG A CA 1
ATOM 1832 C C . ARG A 1 240 ? 2.660 39.637 39.786 1.00 37.62 240 ARG A C 1
ATOM 1834 O O . ARG A 1 240 ? 2.691 40.660 39.120 1.00 37.62 240 ARG A O 1
ATOM 1841 N N . TRP A 1 241 ? 1.506 39.101 40.211 1.00 31.73 241 TRP A N 1
ATOM 1842 C CA . TRP A 1 241 ? 0.195 39.775 40.089 1.00 31.73 241 TRP A CA 1
ATOM 1843 C C . TRP A 1 241 ? -0.758 39.398 41.238 1.00 31.73 241 TRP A C 1
ATOM 1845 O O . TRP A 1 241 ? -1.472 38.405 41.155 1.00 31.73 241 TRP A O 1
ATOM 1855 N N . TRP A 1 242 ? -0.785 40.204 42.299 1.00 31.98 242 TRP A N 1
ATOM 1856 C CA . TRP A 1 242 ? -1.930 40.304 43.212 1.00 31.98 242 TRP A CA 1
ATOM 1857 C C . TRP A 1 242 ? -2.273 41.790 43.364 1.00 31.98 242 TRP A C 1
ATOM 1859 O O . TRP A 1 242 ? -1.410 42.549 43.814 1.00 31.98 242 TRP A O 1
ATOM 1869 N N . PRO A 1 243 ? -3.499 42.240 43.050 1.00 36.84 243 PRO A N 1
ATOM 1870 C CA . PRO A 1 243 ? -4.036 43.457 43.635 1.00 36.84 243 PRO A CA 1
ATOM 1871 C C . PRO A 1 243 ? -4.467 43.139 45.073 1.00 36.84 243 PRO A C 1
ATOM 1873 O O . PRO A 1 243 ? -5.226 42.202 45.314 1.00 36.84 243 PRO A O 1
ATOM 1876 N N . ARG A 1 244 ? -3.933 43.905 46.028 1.00 35.28 244 ARG A N 1
ATOM 1877 C CA . ARG A 1 244 ? -4.235 43.838 47.465 1.00 35.28 244 ARG A CA 1
ATOM 1878 C C . ARG A 1 244 ? -5.749 43.847 47.726 1.00 35.28 244 ARG A C 1
ATOM 1880 O O . ARG A 1 244 ? -6.436 44.783 47.325 1.00 35.28 244 ARG A O 1
ATOM 1887 N N . GLY A 1 245 ? -6.239 42.838 48.447 1.00 35.72 245 GLY A N 1
ATOM 1888 C CA . GLY A 1 245 ? -7.559 42.858 49.080 1.00 35.72 245 GLY A CA 1
ATOM 1889 C C . GLY A 1 245 ? -7.638 43.922 50.182 1.00 35.72 245 GLY A C 1
ATOM 1890 O O . GLY A 1 245 ? -6.635 44.245 50.820 1.00 35.72 245 GLY A O 1
ATOM 1891 N N . LYS A 1 246 ? -8.834 44.490 50.366 1.00 35.31 246 LYS A N 1
ATOM 1892 C CA . LYS A 1 246 ? -9.170 45.504 51.381 1.00 35.31 246 LYS A CA 1
ATOM 1893 C C . LYS A 1 246 ? -8.935 44.980 52.815 1.00 35.31 246 LYS A C 1
ATOM 1895 O O . LYS A 1 246 ? -9.161 43.793 53.045 1.00 35.31 246 LYS A O 1
ATOM 1900 N N . PRO A 1 247 ? -8.550 45.830 53.788 1.00 37.12 247 PRO A N 1
ATOM 1901 C CA . PRO A 1 247 ? -8.420 45.413 55.182 1.00 37.12 247 PRO A CA 1
ATOM 1902 C C . PRO A 1 247 ? -9.802 45.265 55.841 1.00 37.12 247 PRO A C 1
ATOM 1904 O O . PRO A 1 247 ? -10.611 46.191 55.816 1.00 37.12 247 PRO A O 1
ATOM 1907 N N . LEU A 1 248 ? -10.065 44.097 56.430 1.00 39.38 248 LEU A N 1
ATOM 1908 C CA . LEU A 1 248 ? -11.167 43.872 57.368 1.00 39.38 248 LEU A CA 1
ATOM 1909 C C . LEU A 1 248 ? -10.775 44.438 58.744 1.00 39.38 248 LEU A C 1
ATOM 1911 O O . LEU A 1 248 ? -9.678 44.181 59.236 1.00 39.38 248 LEU A O 1
ATOM 1915 N N . SER A 1 249 ? -11.668 45.223 59.343 1.00 39.81 249 SER A N 1
ATOM 1916 C CA . SER A 1 249 ? -11.564 45.776 60.699 1.00 39.81 249 SER A CA 1
ATOM 1917 C C . SER A 1 249 ? -11.607 44.681 61.782 1.00 39.81 249 SER A C 1
ATOM 1919 O O . SER A 1 249 ? -12.368 43.724 61.621 1.00 39.81 249 SER A O 1
ATOM 1921 N N . PRO A 1 250 ? -10.861 44.812 62.898 1.00 42.66 250 PRO A N 1
ATOM 1922 C CA . PRO A 1 250 ? -10.864 43.824 63.978 1.00 42.66 250 PRO A CA 1
ATOM 1923 C C . PRO A 1 250 ? -12.059 44.003 64.942 1.00 42.66 250 PRO A C 1
ATOM 1925 O O . PRO A 1 250 ? -12.488 45.137 65.167 1.00 42.66 250 PRO A O 1
ATOM 1928 N N . PRO A 1 251 ? -12.582 42.920 65.552 1.00 39.03 251 PRO A N 1
ATOM 1929 C CA . PRO A 1 251 ? -13.534 43.008 66.661 1.00 39.03 251 PRO A CA 1
ATOM 1930 C C . PRO A 1 251 ? -12.831 43.360 67.992 1.00 39.03 251 PRO A C 1
ATOM 1932 O O . PRO A 1 251 ? -11.648 43.047 68.160 1.00 39.03 251 PRO A O 1
ATOM 1935 N N . PRO A 1 252 ? -13.528 44.000 68.952 1.00 41.44 252 PRO A N 1
ATOM 1936 C CA . PRO A 1 252 ? -12.937 44.427 70.213 1.00 41.44 252 PRO A CA 1
ATOM 1937 C C . PRO A 1 252 ? -13.048 43.345 71.300 1.00 41.44 252 PRO A C 1
ATOM 1939 O O . PRO A 1 252 ? -14.101 42.742 71.481 1.00 41.44 252 PRO A O 1
ATOM 1942 N N . GLY A 1 253 ? -11.982 43.202 72.092 1.00 37.88 253 GLY A N 1
ATOM 1943 C CA . GLY A 1 253 ? -12.048 42.705 73.471 1.00 37.88 253 GLY A CA 1
ATOM 1944 C C . GLY A 1 253 ? -11.792 41.209 73.683 1.00 37.88 253 GLY A C 1
ATOM 1945 O O . GLY A 1 253 ? -12.542 40.366 73.209 1.00 37.88 253 GLY A O 1
ATOM 1946 N N . GLY A 1 254 ? -10.772 40.898 74.494 1.00 33.69 254 GLY A N 1
ATOM 1947 C CA . GLY A 1 254 ? -10.652 39.602 75.176 1.00 33.69 254 GLY A CA 1
ATOM 1948 C C . GLY A 1 254 ? -9.250 38.992 75.200 1.00 33.69 254 GLY A C 1
ATOM 1949 O O . GLY A 1 254 ? -8.941 38.143 74.380 1.00 33.69 254 GLY A O 1
ATOM 1950 N N . SER A 1 255 ? -8.426 39.453 76.149 1.00 33.94 255 SER A N 1
ATOM 1951 C CA . SER A 1 255 ? -7.339 38.749 76.868 1.00 33.94 255 SER A CA 1
ATOM 1952 C C . SER A 1 255 ? -6.686 37.480 76.273 1.00 33.94 255 SER A C 1
ATOM 1954 O O . SER A 1 255 ? -7.316 36.440 76.110 1.00 33.94 255 SER A O 1
ATOM 1956 N N . ALA A 1 256 ? -5.358 37.559 76.121 1.00 36.81 256 ALA A N 1
ATOM 1957 C CA . ALA A 1 256 ? -4.383 36.473 75.921 1.00 36.81 256 ALA A CA 1
ATOM 1958 C C . ALA A 1 256 ? -4.307 35.495 77.135 1.00 36.81 256 ALA A C 1
ATOM 1960 O O . ALA A 1 256 ? -5.139 35.625 78.035 1.00 36.81 256 ALA A O 1
ATOM 1961 N N . PRO A 1 257 ? -3.266 34.645 77.342 1.00 49.09 257 PRO A N 1
ATOM 1962 C CA . PRO A 1 257 ? -2.253 34.017 76.457 1.00 49.09 257 PRO A CA 1
ATOM 1963 C C . PRO A 1 257 ? -1.957 32.531 76.829 1.00 49.09 257 PRO A C 1
ATOM 1965 O O . PRO A 1 257 ? -1.762 32.255 77.999 1.00 49.09 257 PRO A O 1
ATOM 1968 N N . PHE A 1 258 ? -1.728 31.575 75.919 1.00 34.38 258 PHE A N 1
ATOM 1969 C CA . PHE A 1 258 ? -1.009 30.319 76.278 1.00 34.38 258 PHE A CA 1
ATOM 1970 C C . PHE A 1 258 ? -0.313 29.746 75.020 1.00 34.38 258 PHE A C 1
ATOM 1972 O O . PHE A 1 258 ? -0.984 29.495 74.028 1.00 34.38 258 PHE A O 1
ATOM 1979 N N . ARG A 1 259 ? 1.031 29.799 74.905 1.00 33.12 259 ARG A N 1
ATOM 1980 C CA . ARG A 1 259 ? 2.040 28.815 75.399 1.00 33.12 259 ARG A CA 1
ATOM 1981 C C . ARG A 1 259 ? 1.953 27.520 74.561 1.00 33.12 259 ARG A C 1
ATOM 1983 O O . ARG A 1 259 ? 0.873 26.969 74.474 1.00 33.12 259 ARG A O 1
ATOM 1990 N N . ALA A 1 260 ? 2.966 26.917 73.947 1.00 34.03 260 ALA A N 1
ATOM 1991 C CA . ALA A 1 260 ? 4.385 27.136 73.687 1.00 34.03 260 ALA A CA 1
ATOM 1992 C C . ALA A 1 260 ? 4.787 26.081 72.616 1.00 34.03 260 ALA A C 1
ATOM 1994 O O . ALA A 1 260 ? 4.082 25.090 72.435 1.00 34.03 260 ALA A O 1
ATOM 1995 N N . TRP A 1 261 ? 5.919 26.289 71.937 1.00 30.16 261 TRP A N 1
ATOM 1996 C CA . TRP A 1 261 ? 6.749 25.254 71.276 1.00 30.16 261 TRP A CA 1
ATOM 1997 C C . TRP A 1 261 ? 7.114 24.113 72.265 1.00 30.16 261 TRP A C 1
ATOM 1999 O O . TRP A 1 261 ? 6.962 24.362 73.465 1.00 30.16 261 TRP A O 1
ATOM 2009 N N . PRO A 1 262 ? 7.641 22.922 71.877 1.00 50.59 262 PRO A N 1
ATOM 2010 C CA . PRO A 1 262 ? 8.611 22.657 70.788 1.00 50.59 262 PRO A CA 1
ATOM 2011 C C . PRO A 1 262 ? 8.360 21.293 70.076 1.00 50.59 262 PRO A C 1
ATOM 2013 O O . PRO A 1 262 ? 7.311 20.700 70.295 1.00 50.59 262 PRO A O 1
ATOM 2016 N N . SER A 1 263 ? 9.166 20.699 69.190 1.00 46.06 263 SER A N 1
ATOM 2017 C CA . SER A 1 263 ? 10.517 20.846 68.610 1.00 46.06 263 SER A CA 1
ATOM 2018 C C . SER A 1 263 ? 10.501 20.073 67.291 1.00 46.06 263 SER A C 1
ATOM 2020 O O . SER A 1 263 ? 9.907 18.968 67.316 1.00 46.06 263 SER A O 1
#

Foldseek 3Di:
DDDDPPPDPPPPPVCPPCVDPVVVVVVVVVVVVVLVCLLVCLVVPQPDDQPDFDCVQAPDDQDPVQNHGAHNRNGRPVSNVSPVSNLVVVCVVLLCVLLQVLLLVLLLVLLPVDDPSVVVLVVVLVVLVVDDLVVQLVVQCVVVDDDPVSNSVSSNVRVNSVNSVVLSVVSNVVCPDPVVVVVVVVVVVPPPPVSSVVSSVVSVPCVVDPPPDDDPVVVPDDPVVVVVVPPDPDDPDDDDDDDDDDDDDDDDDDDDDDDDDDD